Protein AF-A0A7W1MZJ1-F1 (afdb_monomer)

Radius of gyration: 30.22 Å; Cα contacts (8 Å, |Δi|>4): 353; chains: 1; bounding box: 76×80×66 Å

Sequence (209 aa):
MSGGQSQRTGSSGTPSSRTGPPGASDRSERASRPRRGPRGRRLFAFDRALGQRFVAGADEAGRGCLAGPLVAAGVLFDLDRLTLGDRRALARLDDSKQHTEASREELYPLVLRAAARAKVIVRCARGIDARGLHRTNLEALRSALAGVACDGALCLVDGFRVADFGHEQRAVVGGDGRSAAIAAASVIAKVTRDRYMHRAEERHPGWDF

pLDDT: mean 83.19, std 21.87, range [32.5, 98.75]

Mean predicted aligned error: 11.33 Å

Structure (mmCIF, N/CA/C/O backbone):
data_AF-A0A7W1MZJ1-F1
#
_entry.id   AF-A0A7W1MZJ1-F1
#
loop_
_atom_site.group_PDB
_atom_site.id
_atom_site.type_symbol
_atom_site.label_atom_id
_atom_site.label_alt_id
_atom_site.label_comp_id
_atom_site.label_asym_id
_atom_site.label_entity_id
_atom_site.label_seq_id
_atom_site.pdbx_PDB_ins_code
_atom_site.Cartn_x
_atom_site.Cartn_y
_atom_site.Cartn_z
_atom_site.occupancy
_atom_site.B_iso_or_equiv
_atom_site.auth_seq_id
_atom_site.auth_comp_id
_atom_site.auth_asym_id
_atom_site.auth_atom_id
_atom_site.pdbx_PDB_model_num
ATOM 1 N N . MET A 1 1 ? 57.029 66.206 4.598 1.00 46.00 1 MET A N 1
ATOM 2 C CA . MET A 1 1 ? 57.943 65.826 5.699 1.00 46.00 1 MET A CA 1
ATOM 3 C C . MET A 1 1 ? 57.576 66.642 6.923 1.00 46.00 1 MET A C 1
ATOM 5 O O . MET A 1 1 ? 57.116 67.759 6.738 1.00 46.00 1 MET A O 1
ATOM 9 N N . SER A 1 2 ? 57.791 66.078 8.114 1.00 37.38 2 SER A N 1
ATOM 10 C CA . SER A 1 2 ? 57.379 66.594 9.434 1.00 37.38 2 SER A CA 1
ATOM 11 C C . SER A 1 2 ? 55.884 66.420 9.704 1.00 37.38 2 SER A C 1
ATOM 13 O O . SER A 1 2 ? 55.057 66.727 8.860 1.00 37.38 2 SER A O 1
ATOM 15 N N . GLY A 1 3 ? 55.441 65.889 10.833 1.00 32.50 3 GLY A N 1
ATOM 16 C CA . GLY A 1 3 ? 56.107 65.656 12.110 1.00 32.50 3 GLY A CA 1
ATOM 17 C C . GLY A 1 3 ? 55.019 65.822 13.170 1.00 32.50 3 GLY A C 1
ATOM 18 O O . GLY A 1 3 ? 54.260 66.783 13.108 1.00 32.50 3 GLY A O 1
ATOM 19 N N . GLY A 1 4 ? 54.871 64.839 14.055 1.00 37.06 4 GLY A N 1
ATOM 20 C CA . GLY A 1 4 ? 53.851 64.852 15.101 1.00 37.06 4 GLY A CA 1
ATOM 21 C C . GLY A 1 4 ? 54.217 65.702 16.321 1.00 37.06 4 GLY A C 1
ATOM 22 O O . GLY A 1 4 ? 55.260 66.349 16.356 1.00 37.06 4 GLY A O 1
ATOM 23 N N . GLN A 1 5 ? 53.375 65.535 17.350 1.00 38.31 5 GLN A N 1
ATOM 24 C CA . GLN A 1 5 ? 53.357 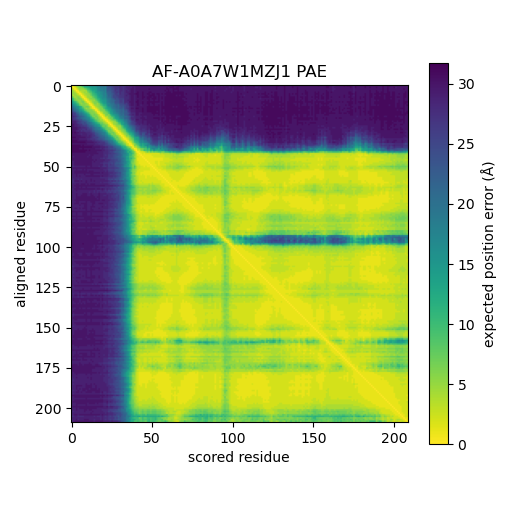66.145 18.694 1.00 38.31 5 GLN A CA 1
ATOM 25 C C . GLN A 1 5 ? 52.568 67.453 18.743 1.00 38.31 5 GLN A C 1
ATOM 27 O O . GLN A 1 5 ? 52.812 68.380 17.990 1.00 38.31 5 GLN A O 1
ATOM 32 N N . SER A 1 6 ? 51.534 67.560 19.570 1.00 38.81 6 SER A N 1
ATOM 33 C CA . SER A 1 6 ? 51.576 67.832 21.019 1.00 38.81 6 SER A CA 1
ATOM 34 C C . SER A 1 6 ? 50.093 68.004 21.439 1.00 38.81 6 SER A C 1
ATOM 36 O O . SER A 1 6 ? 49.288 68.347 20.586 1.00 38.81 6 SER A O 1
ATOM 38 N N . GLN A 1 7 ? 49.590 67.829 22.659 1.00 41.69 7 GLN A N 1
ATOM 39 C CA . GLN A 1 7 ? 50.137 68.117 23.978 1.00 41.69 7 GLN A CA 1
ATOM 40 C C . GLN A 1 7 ? 49.159 67.585 25.053 1.00 41.69 7 GLN A C 1
ATOM 42 O O . GLN A 1 7 ? 47.973 67.388 24.799 1.00 41.69 7 GLN A O 1
ATOM 47 N N . ARG A 1 8 ? 49.701 67.384 26.259 1.00 36.72 8 ARG A N 1
ATOM 48 C CA . ARG A 1 8 ? 49.032 67.161 27.561 1.00 36.72 8 ARG A CA 1
ATOM 49 C C . ARG A 1 8 ? 48.117 68.356 27.908 1.00 36.72 8 ARG A C 1
ATOM 51 O O . ARG A 1 8 ? 48.349 69.432 27.379 1.00 36.72 8 ARG A O 1
ATOM 58 N N . THR A 1 9 ? 47.074 68.239 28.731 1.00 38.38 9 THR A N 1
ATOM 59 C CA . THR A 1 9 ? 47.005 68.348 30.220 1.00 38.38 9 THR A CA 1
ATOM 60 C C . THR A 1 9 ? 45.494 68.230 30.584 1.00 38.38 9 THR A C 1
ATOM 62 O O . THR A 1 9 ? 44.664 68.458 29.716 1.00 38.38 9 THR A O 1
ATOM 65 N N . GLY A 1 10 ? 44.989 67.757 31.730 1.00 33.03 10 GLY A N 1
ATOM 66 C CA . GLY A 1 10 ? 45.162 68.204 33.117 1.00 33.03 10 GLY A CA 1
ATOM 67 C C . GLY A 1 10 ? 43.789 68.186 33.850 1.00 33.03 10 GLY A C 1
ATOM 68 O O . GLY A 1 10 ? 42.810 68.668 33.300 1.00 33.03 10 GLY A O 1
ATOM 69 N N . SER A 1 11 ? 43.754 67.568 35.044 1.00 35.31 11 SER A N 1
ATOM 70 C CA . SER A 1 11 ? 42.877 67.721 36.244 1.00 35.31 11 SER A CA 1
ATOM 71 C C . SER A 1 11 ? 41.367 68.067 36.116 1.00 35.31 11 SER A C 1
ATOM 73 O O . SER A 1 11 ? 40.998 69.119 35.617 1.00 35.31 11 SER A O 1
ATOM 75 N N . SER A 1 12 ? 40.456 67.190 36.567 1.00 34.41 12 SER A N 1
ATOM 76 C CA . SER A 1 12 ? 39.813 67.120 37.910 1.00 34.41 12 SER A CA 1
ATOM 77 C C . SER A 1 12 ? 38.513 67.928 38.073 1.00 34.41 12 SER A C 1
ATOM 79 O O . SER A 1 12 ? 38.531 69.152 38.015 1.00 34.41 12 SER A O 1
ATOM 81 N N . GLY A 1 13 ? 37.412 67.235 38.394 1.00 35.88 13 GLY A N 1
ATOM 82 C CA . GLY A 1 13 ? 36.148 67.837 38.831 1.00 35.88 13 GLY A CA 1
ATOM 83 C C . GLY A 1 13 ? 35.023 66.807 39.019 1.00 35.88 13 GLY A C 1
ATOM 84 O O . GLY A 1 13 ? 34.409 66.369 38.056 1.00 35.88 13 GLY A O 1
ATOM 85 N N . THR A 1 14 ? 34.751 66.419 40.264 1.00 36.38 14 THR A N 1
ATOM 86 C CA . THR A 1 14 ? 33.455 65.886 40.762 1.00 36.38 14 THR A CA 1
ATOM 87 C C . THR A 1 14 ? 32.624 67.068 41.305 1.00 36.38 14 THR A C 1
ATOM 89 O O . THR A 1 14 ? 33.277 68.032 41.710 1.00 36.38 14 THR A O 1
ATOM 92 N N . PRO A 1 15 ? 31.263 67.055 41.409 1.00 45.53 15 PRO A N 1
ATOM 93 C CA . PRO A 1 15 ? 30.469 65.935 41.949 1.00 45.53 15 PRO A CA 1
ATOM 94 C C . PRO A 1 15 ? 28.992 65.757 41.464 1.00 45.53 15 PRO A C 1
ATOM 96 O O . PRO A 1 15 ? 28.402 66.591 40.793 1.00 45.53 15 PRO A O 1
ATOM 99 N N . SER A 1 16 ? 28.392 64.664 41.959 1.00 35.81 16 SER A N 1
ATOM 100 C CA . SER A 1 16 ? 26.991 64.478 42.402 1.00 35.81 16 SER A CA 1
ATOM 101 C C . SER A 1 16 ? 25.806 64.336 41.419 1.00 35.81 16 SER A C 1
ATOM 103 O O . SER A 1 16 ? 25.248 65.297 40.906 1.00 35.81 16 SER A O 1
ATOM 105 N N . SER A 1 17 ? 25.285 63.098 41.425 1.00 33.50 17 SER A N 1
ATOM 106 C CA . SER A 1 17 ? 23.874 62.675 41.563 1.00 33.50 17 SER A CA 1
ATOM 107 C C . SER A 1 17 ? 22.831 63.037 40.494 1.00 33.50 17 SER A C 1
ATOM 109 O O . SER A 1 17 ? 22.392 64.181 40.413 1.00 33.50 17 SER A O 1
ATOM 111 N N . ARG A 1 18 ? 22.233 62.002 39.878 1.00 41.50 18 ARG A N 1
ATOM 112 C CA . ARG A 1 18 ? 20.807 61.653 40.070 1.00 41.50 18 ARG A CA 1
ATOM 113 C C . ARG A 1 18 ? 20.465 60.264 39.507 1.00 41.50 18 ARG A C 1
ATOM 115 O O . ARG A 1 18 ? 21.075 59.763 38.575 1.00 41.50 18 ARG A O 1
ATOM 122 N N . THR A 1 19 ? 19.502 59.666 40.189 1.00 38.31 19 THR A N 1
ATOM 123 C CA . THR A 1 19 ? 18.961 58.302 40.203 1.00 38.31 19 THR A CA 1
ATOM 124 C C . THR A 1 19 ? 18.132 57.891 38.978 1.00 38.31 19 THR A C 1
ATOM 126 O O . THR A 1 19 ? 17.318 58.681 38.506 1.00 38.31 19 THR A O 1
ATOM 129 N N . GLY A 1 20 ? 18.216 56.611 38.588 1.00 39.38 20 GLY A N 1
ATOM 130 C CA . GLY A 1 20 ? 17.229 55.889 37.768 1.00 39.38 20 GLY A CA 1
ATOM 131 C C . GLY A 1 20 ? 17.366 54.360 37.967 1.00 39.38 20 GLY A C 1
ATOM 132 O O . GLY A 1 20 ? 18.497 53.895 38.093 1.00 39.38 20 GLY A O 1
ATOM 133 N N . PRO A 1 21 ? 16.268 53.583 38.085 1.00 50.75 21 PRO A N 1
ATOM 134 C CA . PRO A 1 21 ? 16.287 52.192 38.564 1.00 50.75 21 PRO A CA 1
ATOM 135 C C . PRO A 1 21 ? 16.726 51.163 37.498 1.00 50.75 21 PRO A C 1
ATOM 137 O O . PRO A 1 21 ? 16.657 51.454 36.302 1.00 50.75 21 PRO A O 1
ATOM 140 N N . PRO A 1 22 ? 17.154 49.947 37.904 1.00 43.34 22 PRO A N 1
ATOM 141 C CA . PRO A 1 22 ? 17.636 48.920 36.985 1.00 43.34 22 PRO A CA 1
ATOM 142 C C . PRO A 1 22 ? 16.480 48.275 36.208 1.00 43.34 22 PRO A C 1
ATOM 144 O O . PRO A 1 22 ? 15.511 47.784 36.788 1.00 43.34 22 PRO A O 1
ATOM 147 N N . GLY A 1 23 ? 16.611 48.271 34.880 1.00 37.38 23 GLY A N 1
ATOM 148 C CA . GLY A 1 23 ? 15.708 47.592 33.958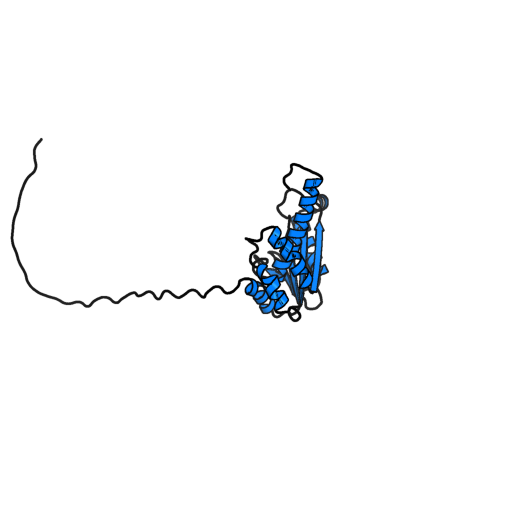 1.00 37.38 23 GLY A CA 1
ATOM 149 C C . GLY A 1 23 ? 15.692 46.084 34.191 1.00 37.38 23 GLY A C 1
ATOM 150 O O . GLY A 1 23 ? 16.731 45.441 34.343 1.00 37.38 23 GLY A O 1
ATOM 151 N N . ALA A 1 24 ? 14.474 45.561 34.251 1.00 40.12 24 ALA A N 1
ATOM 152 C CA . ALA A 1 24 ? 14.123 44.200 34.591 1.00 40.12 24 ALA A CA 1
ATOM 153 C C . ALA A 1 24 ? 14.752 43.145 33.669 1.00 40.12 24 ALA A C 1
ATOM 155 O O . ALA A 1 24 ? 14.926 43.323 32.466 1.00 40.12 24 ALA A O 1
ATOM 156 N N . SER A 1 25 ? 15.041 42.009 34.293 1.00 37.62 25 SER A N 1
ATOM 157 C CA . SER A 1 25 ? 15.482 40.757 33.701 1.00 37.62 25 SER A CA 1
ATOM 158 C C . SER A 1 25 ? 14.524 40.237 32.629 1.00 37.62 25 SER A C 1
ATOM 160 O O . SER A 1 25 ? 13.432 39.772 32.960 1.00 37.62 25 SER A O 1
ATOM 162 N N . ASP A 1 26 ? 14.977 40.189 31.380 1.00 36.75 26 ASP A N 1
ATOM 163 C CA . ASP A 1 26 ? 14.354 39.367 30.344 1.00 36.75 26 ASP A CA 1
ATOM 164 C C . ASP A 1 26 ? 14.882 37.926 30.458 1.00 36.75 26 ASP A C 1
ATOM 166 O O . ASP A 1 26 ? 15.778 37.476 29.738 1.00 36.75 26 ASP A O 1
ATOM 170 N N . ARG A 1 27 ? 14.379 37.198 31.463 1.00 39.41 27 ARG A N 1
ATOM 171 C CA . ARG A 1 27 ? 14.477 35.735 31.477 1.00 39.41 27 ARG A CA 1
ATOM 172 C C . ARG A 1 27 ? 13.394 35.226 30.543 1.00 39.41 27 ARG A C 1
ATOM 174 O O . ARG A 1 27 ? 12.297 34.904 30.986 1.00 39.41 27 ARG A O 1
ATOM 181 N N . SER A 1 28 ? 13.720 35.155 29.258 1.00 40.62 28 SER A N 1
ATOM 182 C CA . SER A 1 28 ? 12.896 34.433 28.296 1.00 40.62 28 SER A CA 1
ATOM 183 C C . SER A 1 28 ? 12.721 32.990 28.780 1.00 40.62 28 SER A C 1
ATOM 185 O O . SER A 1 28 ? 13.660 32.189 28.843 1.00 40.62 28 SER A O 1
ATOM 187 N N . GLU A 1 29 ? 11.494 32.679 29.193 1.00 39.50 29 GLU A N 1
ATOM 188 C CA . GLU A 1 29 ? 11.044 31.335 29.509 1.00 39.50 29 GLU A CA 1
ATOM 189 C C . GLU A 1 29 ? 11.263 30.465 28.278 1.00 39.50 29 GLU A C 1
ATOM 191 O O . GLU A 1 29 ? 10.540 30.515 27.279 1.00 39.50 29 GLU A O 1
ATOM 196 N N . ARG A 1 30 ? 12.317 29.654 28.338 1.00 40.03 30 ARG A N 1
ATOM 197 C CA . ARG A 1 30 ? 12.608 28.638 27.340 1.00 40.03 30 ARG A CA 1
ATOM 198 C C . AR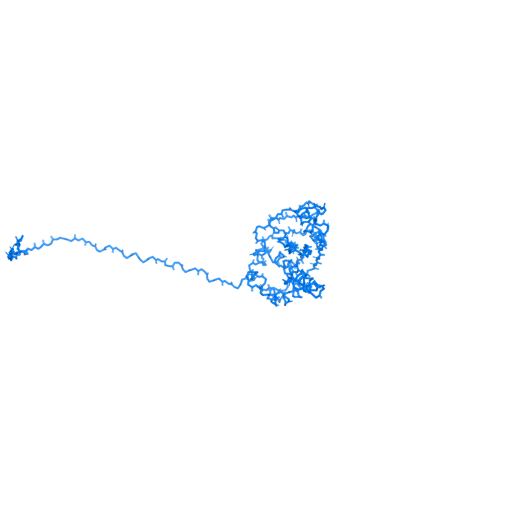G A 1 30 ? 11.553 27.550 27.492 1.00 40.03 30 ARG A C 1
ATOM 200 O O . ARG A 1 30 ? 11.779 26.559 28.182 1.00 40.03 30 ARG A O 1
ATOM 207 N N . ALA A 1 31 ? 10.397 27.764 26.866 1.00 43.16 31 ALA A N 1
ATOM 208 C CA . ALA A 1 31 ? 9.306 26.808 26.791 1.00 43.16 31 ALA A CA 1
ATOM 209 C C . ALA A 1 31 ? 9.877 25.451 26.363 1.00 43.16 31 ALA A C 1
ATOM 211 O O . ALA A 1 31 ? 10.351 25.255 25.237 1.00 43.16 31 ALA A O 1
ATOM 212 N N . SER A 1 32 ? 9.908 24.518 27.311 1.00 46.34 32 SER A N 1
ATOM 213 C CA . SER A 1 32 ? 10.430 23.178 27.107 1.00 46.34 32 SER A CA 1
ATOM 214 C C . SER A 1 32 ? 9.581 22.489 26.043 1.00 46.34 32 SER A C 1
ATOM 216 O O . SER A 1 32 ? 8.404 22.199 26.265 1.00 46.34 32 SER A O 1
ATOM 218 N N . ARG A 1 33 ? 10.172 22.234 24.872 1.00 48.25 33 ARG A N 1
ATOM 219 C CA . ARG A 1 33 ? 9.508 21.504 23.785 1.00 48.25 33 ARG A CA 1
ATOM 220 C C . ARG A 1 33 ? 9.075 20.132 24.319 1.00 48.25 33 ARG A C 1
ATOM 222 O O . ARG A 1 33 ? 9.912 19.441 24.907 1.00 48.25 33 ARG A O 1
ATOM 229 N N . PRO A 1 34 ? 7.818 19.704 24.110 1.00 40.88 34 PRO A N 1
ATOM 230 C CA . PRO A 1 34 ? 7.360 18.412 24.597 1.00 40.88 34 PRO A CA 1
ATOM 231 C C . PRO A 1 34 ? 8.228 17.300 24.001 1.00 40.88 34 PRO A C 1
ATOM 233 O O . PRO A 1 34 ? 8.462 17.242 22.788 1.00 40.88 34 PRO A O 1
ATOM 236 N N . ARG A 1 35 ? 8.743 16.429 24.876 1.00 49.28 35 ARG A N 1
ATOM 237 C CA . ARG A 1 35 ? 9.575 15.280 24.505 1.00 49.28 35 ARG A CA 1
ATOM 238 C C . ARG A 1 35 ? 8.804 14.414 23.503 1.00 49.28 35 ARG A C 1
ATOM 240 O O . ARG A 1 35 ? 7.719 13.921 23.802 1.00 49.28 35 ARG A O 1
ATOM 247 N N . ARG A 1 36 ? 9.355 14.258 22.292 1.00 47.75 36 ARG A N 1
ATOM 248 C CA . ARG A 1 36 ? 8.770 13.446 21.213 1.00 47.75 36 ARG A CA 1
ATOM 249 C C . ARG A 1 36 ? 8.649 11.993 21.688 1.00 47.75 36 ARG A C 1
ATOM 251 O O . ARG A 1 36 ? 9.657 11.306 21.804 1.00 47.75 36 ARG A O 1
ATOM 258 N N . GLY A 1 37 ? 7.424 11.548 21.970 1.00 46.50 37 GLY A N 1
ATOM 259 C CA . GLY A 1 37 ? 7.134 10.149 22.292 1.00 46.50 37 GLY A CA 1
ATOM 260 C C . GLY A 1 37 ? 7.469 9.184 21.138 1.00 46.50 37 GLY A C 1
ATOM 261 O O . GLY A 1 37 ? 7.745 9.639 20.023 1.00 46.50 37 GLY A O 1
ATOM 262 N N . PRO A 1 38 ? 7.436 7.860 21.382 1.00 47.72 38 PRO A N 1
ATOM 263 C CA . PRO A 1 38 ? 7.799 6.847 20.391 1.00 47.72 38 PRO A CA 1
ATOM 264 C C . PRO A 1 38 ? 6.959 6.988 19.114 1.00 47.72 38 PRO A C 1
ATOM 266 O O . PRO A 1 38 ? 5.729 7.030 19.175 1.00 47.72 38 PRO A O 1
ATOM 269 N N . ARG A 1 39 ? 7.645 7.090 17.973 1.00 55.12 39 ARG A N 1
ATOM 270 C CA . ARG A 1 39 ? 7.142 7.594 16.685 1.00 55.12 39 ARG A CA 1
ATOM 271 C C . ARG A 1 39 ? 5.975 6.765 16.113 1.00 55.12 39 ARG A C 1
ATOM 273 O O . ARG A 1 39 ? 4.891 7.315 15.953 1.00 55.12 39 ARG A O 1
ATOM 280 N N . GLY A 1 40 ? 6.075 5.432 16.061 1.00 54.28 40 GLY A N 1
ATOM 281 C CA . GLY A 1 40 ? 5.010 4.533 15.566 1.00 54.28 40 GLY A CA 1
ATOM 282 C C . GLY A 1 40 ? 3.625 4.625 16.227 1.00 54.28 40 GLY A C 1
ATOM 283 O O . GLY A 1 40 ? 2.638 4.152 15.668 1.00 54.28 40 GLY A O 1
ATOM 284 N N . ARG A 1 41 ? 3.500 5.278 17.392 1.00 62.69 41 ARG A N 1
ATOM 285 C CA . ARG A 1 41 ? 2.188 5.602 17.978 1.00 62.69 41 ARG A CA 1
ATOM 286 C C . ARG A 1 41 ? 1.396 6.608 17.138 1.00 62.69 41 ARG A C 1
ATOM 288 O O . ARG A 1 41 ? 0.178 6.632 17.258 1.00 62.69 41 ARG A O 1
ATOM 295 N N . ARG A 1 42 ? 2.062 7.440 16.333 1.00 81.88 42 ARG A N 1
ATOM 296 C CA . ARG A 1 42 ? 1.446 8.556 15.599 1.00 81.88 42 ARG A CA 1
ATOM 297 C C . ARG A 1 42 ? 0.632 8.088 14.404 1.00 81.88 42 ARG A C 1
ATOM 299 O O . ARG A 1 42 ? -0.489 8.555 14.253 1.00 81.88 42 ARG A O 1
ATOM 306 N N . LEU A 1 43 ? 1.153 7.126 13.643 1.00 90.19 43 LEU A N 1
ATOM 307 C CA . LEU A 1 43 ? 0.473 6.593 12.462 1.00 90.19 43 LEU A CA 1
ATOM 308 C C . LEU A 1 43 ? -0.865 5.931 12.824 1.00 90.19 43 LEU A C 1
ATOM 310 O O . LEU A 1 43 ? -1.917 6.291 12.305 1.00 90.19 43 LEU A O 1
ATOM 314 N N . PHE A 1 44 ? -0.855 5.023 13.805 1.00 91.44 44 PHE A N 1
ATOM 315 C CA . PHE A 1 44 ? -2.093 4.398 14.282 1.00 91.44 44 PHE A CA 1
ATOM 316 C C . PHE A 1 44 ? -3.000 5.365 15.050 1.00 91.44 44 PHE A C 1
ATOM 318 O O . PHE A 1 44 ? -4.208 5.145 15.104 1.00 91.44 44 PHE A O 1
ATOM 325 N N . ALA A 1 45 ? -2.449 6.410 15.678 1.00 91.69 45 ALA A N 1
ATOM 326 C CA . ALA A 1 45 ? -3.268 7.445 16.304 1.00 91.69 45 ALA A CA 1
ATOM 327 C C . ALA A 1 45 ? -4.022 8.268 15.255 1.00 91.69 45 ALA A C 1
ATOM 329 O O . ALA A 1 45 ? -5.194 8.559 15.471 1.00 91.69 45 ALA A O 1
ATOM 330 N N . PHE A 1 46 ? -3.385 8.593 14.127 1.00 93.94 46 PHE A N 1
ATOM 331 C CA . PHE A 1 46 ? -4.049 9.234 12.995 1.00 93.94 46 PHE A CA 1
ATOM 332 C C . PHE A 1 46 ? -5.180 8.354 12.459 1.00 93.94 46 PHE A C 1
ATOM 334 O O . PHE A 1 46 ? -6.315 8.817 12.414 1.00 93.94 46 PHE A O 1
ATOM 341 N N . ASP A 1 47 ? -4.908 7.078 12.160 1.00 95.38 47 ASP A N 1
ATOM 342 C CA . ASP A 1 47 ? -5.929 6.166 11.625 1.00 95.38 47 ASP A CA 1
ATOM 343 C C . ASP A 1 47 ? -7.118 6.013 12.589 1.00 95.38 47 ASP A C 1
ATOM 345 O O . ASP A 1 47 ? -8.272 6.071 12.172 1.00 95.38 47 ASP A O 1
ATOM 349 N N . ARG A 1 48 ? -6.861 5.903 13.902 1.00 94.69 48 ARG A N 1
ATOM 350 C CA . ARG A 1 48 ? -7.926 5.843 14.921 1.00 94.69 48 ARG A CA 1
ATOM 351 C C . ARG A 1 48 ? -8.705 7.149 15.059 1.00 94.69 48 ARG A C 1
ATOM 353 O O . ARG A 1 48 ? -9.904 7.105 15.316 1.00 94.69 48 ARG A O 1
ATOM 360 N N . ALA A 1 49 ? -8.052 8.298 14.897 1.00 95.81 49 ALA A N 1
ATOM 361 C CA . ALA A 1 49 ? -8.707 9.603 14.977 1.00 95.81 49 ALA A CA 1
ATOM 362 C C . ALA A 1 49 ? -9.710 9.838 13.834 1.00 95.81 49 ALA A C 1
ATOM 364 O O . ALA A 1 49 ? -10.558 10.718 13.947 1.00 95.81 49 ALA A O 1
ATOM 365 N N . LEU A 1 50 ? -9.660 9.034 12.764 1.00 95.06 50 LEU A N 1
ATOM 366 C CA . LEU A 1 50 ? -10.661 9.054 11.694 1.00 95.06 50 LEU A CA 1
ATOM 367 C C . LEU A 1 50 ? -12.028 8.517 12.147 1.00 95.06 50 LEU A C 1
ATOM 369 O O . LEU A 1 50 ? -13.008 8.726 11.435 1.00 95.06 50 LEU A O 1
ATOM 373 N N . GLY A 1 51 ? -12.098 7.840 13.301 1.00 95.75 51 GLY A N 1
ATOM 374 C CA . GLY A 1 51 ? -13.343 7.315 13.867 1.00 95.75 51 GLY A CA 1
ATOM 375 C C . GLY A 1 51 ? -13.892 6.084 13.144 1.00 95.75 51 GLY A C 1
ATOM 376 O O . GLY A 1 51 ? -15.065 5.767 13.303 1.00 95.75 51 GLY A O 1
ATOM 377 N N . GLN A 1 52 ? -13.062 5.403 12.348 1.00 96.38 52 GLN A N 1
ATOM 378 C CA . GLN A 1 52 ? -13.457 4.249 11.542 1.00 96.38 52 GLN A CA 1
ATOM 379 C C . GLN A 1 52 ? -12.816 2.970 12.070 1.00 96.38 52 GLN A C 1
ATOM 381 O O . GLN A 1 52 ? -11.630 2.958 12.396 1.00 96.38 52 GLN A O 1
ATOM 386 N N . ARG A 1 53 ? -13.584 1.876 12.120 1.00 97.12 53 ARG A N 1
ATOM 387 C CA . ARG A 1 53 ? -13.050 0.557 12.494 1.00 97.12 53 ARG A CA 1
ATOM 388 C C . ARG A 1 53 ? -12.114 0.013 11.420 1.00 97.12 53 ARG A C 1
ATOM 390 O O . ARG A 1 53 ? -11.041 -0.499 11.728 1.00 97.12 53 ARG A O 1
ATOM 397 N N . PHE A 1 54 ? -12.543 0.105 10.166 1.00 98.44 54 PHE A N 1
ATOM 398 C CA . PHE A 1 54 ? -11.832 -0.436 9.018 1.00 98.44 54 PHE A CA 1
ATOM 399 C C . PHE A 1 54 ? -11.149 0.700 8.264 1.00 98.44 54 PHE A C 1
ATOM 401 O O . PHE A 1 54 ? -11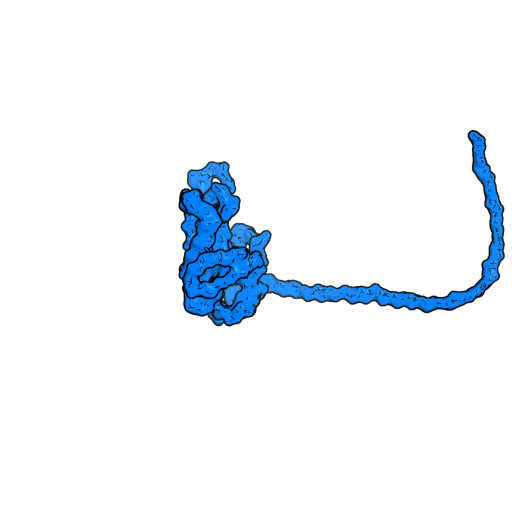.811 1.587 7.727 1.00 98.44 54 PHE A O 1
ATOM 408 N N . VAL A 1 55 ? -9.818 0.668 8.219 1.00 98.44 55 VAL A N 1
ATOM 409 C CA . VAL A 1 55 ? -9.019 1.655 7.484 1.00 98.44 55 VAL A CA 1
ATOM 410 C C . VAL A 1 55 ? -8.166 0.922 6.465 1.00 98.44 55 VAL A C 1
ATOM 412 O O . VAL A 1 55 ? -7.345 0.077 6.825 1.00 98.44 55 VAL A O 1
ATOM 415 N N . ALA A 1 56 ? -8.388 1.230 5.189 1.00 98.44 56 ALA A N 1
ATOM 416 C CA . ALA A 1 56 ? -7.582 0.733 4.086 1.00 98.44 56 ALA A CA 1
ATOM 417 C C . ALA A 1 56 ? -6.610 1.820 3.635 1.00 98.44 56 ALA A C 1
ATOM 419 O O . ALA A 1 56 ? -7.001 2.973 3.516 1.00 98.44 56 ALA A O 1
ATOM 420 N N . GLY A 1 57 ? -5.362 1.469 3.362 1.00 98.00 57 GLY A N 1
ATOM 421 C CA . GLY A 1 57 ? -4.356 2.364 2.801 1.00 98.00 57 GLY A CA 1
ATOM 422 C C . GLY A 1 57 ? -3.791 1.786 1.517 1.00 98.00 57 GLY A C 1
ATOM 423 O O . GLY A 1 57 ? -3.683 0.564 1.395 1.00 98.00 57 GLY A O 1
ATOM 424 N N . ALA A 1 58 ? -3.434 2.649 0.572 1.00 97.81 58 ALA A N 1
ATOM 425 C CA . ALA A 1 58 ? -2.725 2.259 -0.637 1.00 97.81 58 ALA A CA 1
ATOM 426 C C . ALA A 1 58 ? -1.573 3.207 -0.961 1.00 97.81 58 ALA A C 1
ATOM 428 O O . ALA A 1 58 ? -1.661 4.411 -0.715 1.00 97.81 58 ALA A O 1
ATOM 429 N N . ASP A 1 59 ? -0.521 2.626 -1.529 1.00 96.44 59 ASP A N 1
ATOM 430 C CA . ASP A 1 59 ? 0.683 3.313 -1.997 1.00 96.44 59 ASP A CA 1
ATOM 431 C C . ASP A 1 59 ? 1.328 2.522 -3.152 1.00 96.44 59 ASP A C 1
ATOM 433 O O . ASP A 1 59 ? 0.987 1.350 -3.392 1.00 96.44 59 ASP A O 1
ATOM 437 N N . GLU A 1 60 ? 2.260 3.152 -3.866 1.00 96.38 60 GLU A N 1
ATOM 438 C CA . GLU A 1 60 ? 2.990 2.565 -4.984 1.00 96.38 60 GLU A CA 1
ATOM 439 C C . GLU A 1 60 ? 4.519 2.583 -4.834 1.00 96.38 60 GLU A C 1
ATOM 441 O O . GLU A 1 60 ? 5.123 3.384 -4.130 1.00 96.38 60 GLU A O 1
ATOM 446 N N . ALA A 1 61 ? 5.175 1.726 -5.612 1.00 96.12 61 ALA A N 1
ATOM 447 C CA . ALA A 1 61 ? 6.607 1.746 -5.846 1.00 96.12 61 ALA A CA 1
ATOM 448 C C . ALA A 1 61 ? 6.893 1.620 -7.347 1.00 96.12 61 ALA A C 1
ATOM 450 O O . ALA A 1 61 ? 6.257 0.844 -8.063 1.00 96.12 61 ALA A O 1
ATOM 451 N N . GLY A 1 62 ? 7.906 2.349 -7.823 1.00 95.50 62 GLY A N 1
ATOM 452 C CA . GLY A 1 62 ? 8.383 2.258 -9.207 1.00 95.50 62 GLY A CA 1
ATOM 453 C C . GLY A 1 62 ? 7.860 3.325 -10.164 1.00 95.50 62 GLY A C 1
ATOM 454 O O . GLY A 1 62 ? 8.225 3.297 -11.333 1.00 95.50 62 GLY A O 1
ATOM 455 N N . ARG A 1 63 ? 7.060 4.293 -9.694 1.00 94.69 63 ARG A N 1
ATOM 456 C CA . ARG A 1 63 ? 6.500 5.360 -10.541 1.00 94.69 63 ARG A CA 1
ATOM 457 C C . ARG A 1 63 ? 7.565 6.195 -11.265 1.00 94.69 63 ARG A C 1
ATOM 459 O O . ARG A 1 63 ? 7.336 6.605 -12.393 1.00 94.69 63 ARG A O 1
ATOM 466 N N . GLY A 1 64 ? 8.697 6.474 -10.617 1.00 93.44 64 GLY A N 1
ATOM 467 C CA . GLY A 1 64 ? 9.784 7.292 -11.177 1.00 93.44 64 GLY A CA 1
ATOM 468 C C . GLY A 1 64 ? 10.945 6.497 -11.780 1.00 93.44 64 GLY A C 1
ATOM 469 O O . GLY A 1 64 ? 11.973 7.086 -12.094 1.00 93.44 64 GLY A O 1
ATOM 470 N N . CYS A 1 65 ? 10.831 5.173 -11.878 1.00 94.19 65 CYS A N 1
ATOM 471 C CA . CYS A 1 65 ? 11.925 4.320 -12.331 1.00 94.19 65 CYS A CA 1
ATOM 472 C C . CYS A 1 65 ? 11.895 4.136 -13.853 1.00 94.19 65 CYS A C 1
ATOM 474 O O . CYS A 1 65 ? 10.823 4.040 -14.444 1.00 94.19 65 CYS A O 1
ATOM 476 N N . LEU A 1 66 ? 13.074 4.023 -14.473 1.00 93.94 66 LEU A N 1
ATOM 477 C CA . LEU A 1 66 ? 13.207 3.774 -15.917 1.00 93.94 66 LEU A CA 1
ATOM 478 C C . LEU A 1 66 ? 12.953 2.311 -16.307 1.00 93.94 66 LEU A C 1
ATOM 480 O O . LEU A 1 66 ? 12.671 2.021 -17.465 1.00 93.94 66 LEU A O 1
ATOM 484 N N . ALA A 1 67 ? 13.062 1.391 -15.349 1.00 94.50 67 ALA A N 1
ATOM 485 C CA . ALA A 1 67 ? 12.934 -0.039 -15.577 1.00 94.50 67 ALA A CA 1
ATOM 486 C C . ALA A 1 67 ? 12.074 -0.722 -14.509 1.00 94.50 67 ALA A C 1
ATOM 488 O O . ALA A 1 67 ? 11.889 -0.235 -13.383 1.00 94.50 67 ALA A O 1
ATOM 489 N N . GLY A 1 68 ? 11.586 -1.903 -14.881 1.00 95.75 68 GLY A N 1
ATOM 490 C CA . GLY A 1 68 ? 10.756 -2.742 -14.035 1.00 95.75 68 GLY A CA 1
ATOM 491 C C . GLY A 1 68 ? 9.285 -2.320 -14.002 1.00 95.75 68 GLY A C 1
ATOM 492 O O . GLY A 1 68 ? 8.849 -1.432 -14.736 1.00 95.75 68 GLY A O 1
ATOM 493 N N . PRO A 1 69 ? 8.478 -3.014 -13.191 1.00 97.94 69 PRO A N 1
ATOM 494 C CA . PRO A 1 69 ? 7.061 -2.743 -13.083 1.00 97.94 69 PRO A CA 1
ATOM 495 C C . PRO A 1 69 ? 6.775 -1.566 -12.148 1.00 97.94 69 PRO A C 1
ATOM 497 O O . PRO A 1 69 ? 7.551 -1.239 -11.243 1.00 97.94 69 PRO A O 1
ATOM 500 N N . LEU A 1 70 ? 5.575 -1.022 -12.317 1.00 98.25 70 LEU A N 1
ATOM 501 C CA . LEU A 1 70 ? 4.881 -0.299 -11.264 1.00 98.25 70 LEU A CA 1
ATOM 502 C C . LEU A 1 70 ? 4.188 -1.320 -10.357 1.00 98.25 70 LEU A C 1
ATOM 504 O O . LEU A 1 70 ? 3.452 -2.190 -10.837 1.00 98.25 70 LEU A O 1
ATOM 508 N N . VAL A 1 71 ? 4.408 -1.208 -9.052 1.00 98.62 71 VAL A N 1
ATOM 509 C CA . VAL A 1 71 ? 3.775 -2.061 -8.042 1.00 98.62 71 VAL A CA 1
ATOM 510 C C . VAL A 1 71 ? 2.954 -1.178 -7.120 1.00 98.62 71 VAL A C 1
ATOM 512 O O . VAL A 1 71 ? 3.503 -0.276 -6.507 1.00 98.62 71 VAL A O 1
ATOM 515 N N . ALA A 1 72 ? 1.659 -1.448 -7.002 1.00 98.19 72 ALA A N 1
ATOM 516 C CA . ALA A 1 72 ? 0.797 -0.839 -5.996 1.00 98.19 72 ALA A CA 1
ATOM 517 C C . ALA A 1 72 ? 0.392 -1.892 -4.966 1.00 98.19 72 ALA A C 1
ATOM 519 O O . ALA A 1 72 ? 0.221 -3.070 -5.302 1.00 98.19 72 ALA A O 1
ATOM 520 N N . ALA A 1 73 ? 0.207 -1.475 -3.722 1.00 98.62 73 ALA A N 1
ATOM 521 C CA . ALA A 1 73 ? -0.310 -2.337 -2.674 1.00 98.62 73 ALA A CA 1
ATOM 522 C C . ALA A 1 73 ? -1.458 -1.664 -1.928 1.00 98.62 73 ALA A C 1
ATOM 524 O O . ALA A 1 73 ? -1.538 -0.443 -1.853 1.00 98.62 73 ALA A O 1
ATOM 525 N N . GLY A 1 74 ? -2.350 -2.491 -1.395 1.00 98.50 74 GLY A N 1
ATOM 526 C CA . GLY A 1 74 ? -3.447 -2.101 -0.525 1.00 98.50 74 GLY A CA 1
ATOM 527 C C . GLY A 1 74 ? -3.367 -2.911 0.761 1.00 98.50 74 GLY A C 1
ATOM 528 O O . GLY A 1 74 ? -3.119 -4.118 0.708 1.00 98.50 74 GLY A O 1
ATOM 529 N N . VAL A 1 75 ? -3.571 -2.266 1.905 1.00 98.69 75 VAL A N 1
ATOM 530 C CA . VAL A 1 75 ? -3.598 -2.902 3.230 1.00 98.69 75 VAL A CA 1
ATOM 531 C C . VAL A 1 75 ? -4.824 -2.423 3.984 1.00 98.69 75 VAL A C 1
ATOM 533 O O . VAL A 1 75 ? -5.019 -1.222 4.125 1.00 98.69 75 VAL A O 1
ATOM 536 N N . LEU A 1 76 ? -5.628 -3.357 4.490 1.00 98.69 76 LEU A N 1
ATOM 537 C CA . LEU A 1 76 ? -6.748 -3.088 5.387 1.00 98.69 76 LEU A CA 1
ATOM 538 C C . LEU A 1 76 ? -6.363 -3.464 6.818 1.00 98.69 76 LEU A C 1
ATOM 540 O O . LEU A 1 76 ? -6.012 -4.618 7.081 1.00 98.69 76 LEU A O 1
ATOM 544 N N . PHE A 1 77 ? -6.528 -2.532 7.750 1.00 98.44 77 PHE A N 1
ATOM 545 C CA . PHE A 1 77 ? -6.510 -2.815 9.181 1.00 98.44 77 PHE A CA 1
ATOM 546 C C . PHE A 1 77 ? -7.927 -2.823 9.766 1.00 98.44 77 PHE A C 1
ATOM 548 O O . PHE A 1 77 ? -8.731 -1.936 9.486 1.00 98.44 77 PHE A O 1
ATOM 555 N N . ASP A 1 78 ? -8.202 -3.812 10.621 1.00 98.00 78 ASP A N 1
ATOM 556 C CA . ASP A 1 78 ? -9.318 -3.789 11.573 1.00 98.00 78 ASP A CA 1
ATOM 557 C C . ASP A 1 78 ? -8.788 -3.210 12.891 1.00 98.00 78 ASP A C 1
ATOM 559 O O . ASP A 1 78 ? -8.132 -3.902 13.678 1.00 98.00 78 ASP A O 1
ATOM 563 N N . LEU A 1 79 ? -9.007 -1.912 13.105 1.00 96.31 79 LEU A N 1
ATOM 564 C CA . LEU A 1 79 ? -8.434 -1.184 14.236 1.00 96.31 79 LEU A CA 1
ATOM 565 C C . LEU A 1 79 ? -8.946 -1.695 15.588 1.00 96.31 79 LEU A C 1
ATOM 567 O O . LEU A 1 79 ? -8.249 -1.528 16.590 1.00 96.31 79 LEU A O 1
ATOM 571 N N . ASP A 1 80 ? -10.101 -2.353 15.637 1.00 95.75 80 ASP A N 1
ATOM 572 C CA . ASP A 1 80 ? -10.638 -2.919 16.879 1.00 95.75 80 ASP A CA 1
ATOM 573 C C . ASP A 1 80 ? -9.986 -4.258 17.229 1.00 95.75 80 ASP A C 1
ATOM 575 O O . ASP A 1 80 ? -9.892 -4.614 18.403 1.00 95.75 80 ASP A O 1
ATOM 579 N N . ARG A 1 81 ? -9.476 -4.982 16.225 1.00 95.69 81 ARG A N 1
ATOM 580 C CA . ARG A 1 81 ? -8.781 -6.265 16.417 1.00 95.69 81 ARG A CA 1
ATOM 581 C C . ARG A 1 81 ? -7.270 -6.139 16.568 1.00 95.69 81 ARG A C 1
ATOM 583 O O . ARG A 1 81 ? -6.642 -7.074 17.059 1.00 95.69 81 ARG A O 1
ATOM 590 N N . LEU A 1 82 ? -6.681 -5.006 16.185 1.00 93.62 82 LEU A N 1
ATOM 591 C CA . LEU A 1 82 ? -5.244 -4.779 16.342 1.00 93.62 82 LEU A CA 1
ATOM 592 C C . LEU A 1 82 ? -4.825 -4.796 17.815 1.00 93.62 82 LEU A C 1
ATOM 594 O O . LEU A 1 82 ? -5.172 -3.905 18.602 1.00 93.62 82 LEU A O 1
ATOM 598 N N . THR A 1 83 ? -3.987 -5.766 18.172 1.00 92.38 83 THR A N 1
ATOM 599 C CA . THR A 1 83 ? -3.490 -5.906 19.538 1.00 92.38 83 THR A CA 1
ATOM 600 C C . THR A 1 83 ? -2.432 -4.846 19.863 1.00 92.38 83 THR A C 1
ATOM 602 O O . THR A 1 83 ? -1.913 -4.113 19.011 1.00 92.38 83 THR A O 1
ATOM 605 N N . LEU A 1 84 ? -2.067 -4.734 21.144 1.00 88.94 84 LEU A N 1
ATOM 606 C CA . LEU A 1 84 ? -0.899 -3.940 21.530 1.00 88.94 84 LEU A CA 1
ATOM 607 C C . LEU A 1 84 ? 0.403 -4.535 20.962 1.00 88.94 84 LEU A C 1
ATOM 609 O O . LEU A 1 84 ? 1.320 -3.775 20.655 1.00 88.94 84 LEU A O 1
ATOM 613 N N . GLY A 1 85 ? 0.470 -5.863 20.814 1.00 90.56 85 GLY A N 1
ATOM 614 C CA . GLY A 1 85 ? 1.599 -6.570 20.209 1.00 90.56 85 GLY A CA 1
ATOM 615 C C . GLY A 1 85 ? 1.800 -6.166 18.752 1.00 90.56 85 GLY A C 1
ATOM 616 O O . GLY A 1 85 ? 2.896 -5.740 18.396 1.00 90.56 85 GLY A O 1
ATOM 617 N N . ASP A 1 86 ? 0.729 -6.167 17.958 1.00 91.88 86 ASP A N 1
ATOM 618 C CA . ASP A 1 86 ? 0.769 -5.776 16.540 1.00 91.88 86 ASP A CA 1
ATOM 619 C C . ASP A 1 86 ? 1.231 -4.329 16.373 1.00 91.88 86 ASP A C 1
ATOM 621 O O . ASP A 1 86 ? 2.138 -4.028 15.599 1.00 91.88 86 ASP A O 1
ATOM 625 N N . ARG A 1 87 ? 0.676 -3.417 17.178 1.00 88.62 87 ARG A N 1
ATOM 626 C CA . ARG A 1 87 ? 1.075 -2.003 17.144 1.00 88.62 87 ARG A CA 1
ATOM 627 C C . ARG A 1 87 ? 2.528 -1.785 17.561 1.00 88.62 87 ARG A C 1
ATOM 629 O O . ARG A 1 87 ? 3.168 -0.867 17.058 1.00 88.62 87 ARG A O 1
ATOM 636 N N . ARG A 1 88 ? 3.058 -2.596 18.484 1.00 88.50 88 ARG A N 1
ATOM 637 C CA . ARG A 1 88 ? 4.479 -2.552 18.873 1.00 88.50 88 ARG A CA 1
ATOM 638 C C . ARG A 1 88 ? 5.373 -3.113 17.771 1.00 88.50 88 ARG A C 1
ATOM 640 O O . ARG A 1 88 ? 6.371 -2.484 17.442 1.00 88.50 88 ARG A O 1
ATOM 647 N N . ALA A 1 89 ? 4.992 -4.243 17.181 1.00 88.62 89 ALA A N 1
ATOM 648 C CA . ALA A 1 89 ? 5.673 -4.847 16.039 1.00 88.62 89 ALA A CA 1
ATOM 649 C C . ALA A 1 89 ? 5.775 -3.873 14.854 1.00 88.62 89 ALA A C 1
ATOM 651 O O . ALA A 1 89 ? 6.828 -3.744 14.231 1.00 88.62 89 ALA A O 1
ATOM 652 N N . LEU A 1 90 ? 4.698 -3.133 14.597 1.00 90.25 90 LEU A N 1
ATOM 653 C CA . LEU A 1 90 ? 4.610 -2.143 13.528 1.00 90.25 90 LEU A CA 1
ATOM 654 C C . LEU A 1 90 ? 5.067 -0.740 13.936 1.00 90.25 90 LEU A C 1
ATOM 656 O O . LEU A 1 90 ? 4.971 0.190 13.140 1.00 90.25 90 LEU A O 1
ATOM 660 N N . ALA A 1 91 ? 5.620 -0.560 15.139 1.00 85.12 91 ALA A N 1
ATOM 661 C CA . ALA A 1 91 ? 6.062 0.755 15.602 1.00 85.12 91 ALA A CA 1
ATOM 662 C C . ALA A 1 91 ? 7.174 1.355 14.727 1.00 85.12 91 ALA A C 1
ATOM 664 O O . ALA A 1 91 ? 7.383 2.569 14.748 1.00 85.12 91 ALA A O 1
ATOM 665 N N . ARG A 1 92 ? 7.883 0.507 13.972 1.00 84.56 92 ARG A N 1
ATOM 666 C CA . ARG A 1 92 ? 8.930 0.936 13.048 1.00 84.56 92 ARG A CA 1
ATOM 667 C C . ARG A 1 92 ? 8.379 1.538 11.751 1.00 84.56 92 ARG A C 1
ATOM 669 O O . ARG A 1 92 ? 9.130 2.282 11.161 1.00 84.56 92 ARG A O 1
ATOM 676 N N . LEU A 1 93 ? 7.107 1.344 11.369 1.00 84.31 93 LEU A N 1
ATOM 677 C CA . LEU A 1 93 ? 6.535 1.894 10.118 1.00 84.31 93 LEU A CA 1
ATOM 678 C C . LEU A 1 93 ? 6.734 3.417 9.930 1.00 84.31 93 LEU A C 1
ATOM 680 O O . LEU A 1 93 ? 6.763 3.891 8.803 1.00 84.31 93 LEU A O 1
ATOM 684 N N . ASP A 1 94 ? 6.871 4.179 11.020 1.00 67.12 94 ASP A N 1
ATOM 685 C CA . ASP A 1 94 ? 6.987 5.650 11.027 1.00 67.12 94 ASP A CA 1
ATOM 686 C C . ASP A 1 94 ? 8.401 6.183 10.712 1.00 67.12 94 ASP A C 1
ATOM 688 O O . ASP A 1 94 ? 8.670 7.373 10.875 1.00 67.12 94 ASP A O 1
ATOM 692 N N . ASP A 1 95 ? 9.345 5.327 10.307 1.00 62.56 95 ASP A N 1
ATOM 693 C CA . ASP A 1 95 ? 10.710 5.742 9.949 1.00 62.56 95 ASP A CA 1
ATOM 694 C C . ASP A 1 95 ? 11.011 5.541 8.453 1.00 62.56 95 ASP A C 1
ATOM 696 O O . ASP A 1 95 ? 12.116 5.157 8.069 1.00 62.56 95 ASP A O 1
ATOM 700 N N . SER A 1 96 ? 10.024 5.824 7.587 1.00 57.25 96 SER A N 1
ATOM 701 C CA . SER A 1 96 ? 10.071 5.570 6.132 1.00 57.25 96 SER A CA 1
ATOM 702 C C . SER A 1 96 ? 11.292 6.164 5.420 1.00 57.25 96 SER A C 1
ATOM 704 O O . SER A 1 96 ? 11.793 5.583 4.458 1.00 57.25 96 SER A O 1
ATOM 706 N N . LYS A 1 97 ? 11.852 7.261 5.945 1.00 53.44 97 LYS A N 1
ATOM 707 C CA . LYS A 1 97 ? 13.059 7.923 5.415 1.00 53.44 97 LYS A CA 1
ATOM 708 C C . LYS A 1 97 ? 14.382 7.294 5.871 1.00 53.44 97 LYS A C 1
ATOM 710 O O . LYS A 1 97 ? 15.433 7.714 5.400 1.00 53.44 97 LYS A O 1
ATOM 715 N N . GLN A 1 98 ? 14.338 6.316 6.773 1.00 55.62 98 GLN A N 1
ATOM 716 C CA . GLN A 1 98 ? 15.506 5.605 7.307 1.00 55.62 98 GLN A CA 1
ATOM 717 C C . GLN A 1 98 ? 15.398 4.082 7.172 1.00 55.62 98 GLN A C 1
ATOM 719 O O . GLN A 1 98 ? 16.301 3.368 7.609 1.00 55.62 98 GLN A O 1
ATOM 724 N N . HIS A 1 99 ? 14.326 3.551 6.574 1.00 66.06 99 HIS A N 1
ATOM 725 C CA . HIS A 1 99 ? 14.242 2.114 6.358 1.00 66.06 99 HIS A CA 1
ATOM 726 C C . HIS A 1 99 ? 15.260 1.661 5.319 1.00 66.06 99 HIS A C 1
ATOM 728 O O . HIS A 1 99 ? 15.086 1.847 4.112 1.00 66.06 99 HIS A O 1
ATOM 734 N N . THR A 1 100 ? 16.301 1.002 5.822 1.00 83.94 100 THR A N 1
ATOM 735 C CA . THR A 1 100 ? 17.145 0.122 5.024 1.00 83.94 100 THR A CA 1
ATOM 736 C C . THR A 1 100 ? 16.286 -0.971 4.396 1.00 83.94 100 THR A C 1
ATOM 738 O O . THR A 1 100 ? 15.210 -1.315 4.896 1.00 83.94 100 THR A O 1
ATOM 741 N N . GLU A 1 101 ? 16.767 -1.541 3.298 1.00 85.75 101 GLU A N 1
ATOM 742 C CA . GLU A 1 101 ? 16.116 -2.676 2.650 1.00 85.75 101 GLU A CA 1
ATOM 743 C C . GLU A 1 101 ? 15.837 -3.821 3.635 1.00 85.75 101 GLU A C 1
ATOM 745 O O . GLU A 1 101 ? 14.694 -4.260 3.756 1.00 85.75 101 GLU A O 1
ATOM 750 N N . ALA A 1 102 ? 16.840 -4.198 4.435 1.00 88.25 102 ALA A N 1
ATOM 751 C CA . ALA A 1 102 ? 16.707 -5.211 5.481 1.00 88.25 102 ALA A CA 1
ATOM 752 C C . ALA A 1 102 ? 15.589 -4.879 6.488 1.00 88.25 102 ALA A C 1
ATOM 754 O O . ALA A 1 102 ? 14.782 -5.739 6.839 1.00 88.25 102 ALA A O 1
ATOM 755 N N . SER A 1 103 ? 15.469 -3.612 6.904 1.00 89.06 103 SER A N 1
ATOM 756 C CA . SER A 1 103 ? 14.392 -3.195 7.808 1.00 89.06 103 SER A CA 1
ATOM 757 C C . SER A 1 103 ? 13.007 -3.332 7.169 1.00 89.06 103 SER A C 1
ATOM 759 O O . SER A 1 103 ? 12.045 -3.610 7.890 1.00 89.06 103 SER A O 1
ATOM 761 N N . ARG A 1 104 ? 12.870 -3.113 5.853 1.00 91.81 104 ARG A N 1
ATOM 762 C CA . ARG A 1 104 ? 11.593 -3.314 5.147 1.00 91.81 104 ARG A CA 1
ATOM 763 C C . ARG A 1 104 ? 11.268 -4.795 4.995 1.00 91.81 104 ARG A C 1
ATOM 765 O O . ARG A 1 104 ? 10.117 -5.176 5.198 1.00 91.81 104 ARG A O 1
ATOM 772 N N . GLU A 1 105 ? 12.270 -5.616 4.705 1.00 94.44 105 GLU A N 1
ATOM 773 C CA . GLU A 1 105 ? 12.147 -7.076 4.634 1.00 94.44 105 GLU A CA 1
ATOM 774 C C . GLU A 1 105 ? 11.658 -7.676 5.964 1.00 94.44 105 GLU A C 1
ATOM 776 O O . GLU A 1 105 ? 10.747 -8.502 5.970 1.00 94.44 105 GLU A O 1
ATOM 781 N N . GLU A 1 106 ? 12.154 -7.186 7.105 1.00 94.00 106 GLU A N 1
ATOM 782 C CA . GLU A 1 106 ? 11.639 -7.570 8.430 1.00 94.00 106 GLU A CA 1
ATOM 783 C C . GLU A 1 106 ? 10.198 -7.097 8.685 1.00 94.00 106 GLU A C 1
ATOM 785 O O . GLU A 1 106 ? 9.418 -7.782 9.355 1.00 94.00 106 GLU A O 1
ATOM 790 N N . LEU A 1 107 ? 9.838 -5.907 8.191 1.00 94.25 107 LEU A N 1
ATOM 791 C CA . LEU A 1 107 ? 8.510 -5.315 8.371 1.00 94.25 107 LEU A CA 1
ATOM 792 C C . LEU A 1 107 ? 7.440 -6.001 7.526 1.00 94.25 107 LEU A C 1
ATOM 794 O O . LEU A 1 107 ? 6.313 -6.153 7.992 1.00 94.25 107 LEU A O 1
ATOM 798 N N . TYR A 1 108 ? 7.779 -6.444 6.319 1.00 96.38 108 TYR A N 1
ATOM 799 C CA . TYR A 1 108 ? 6.850 -7.083 5.391 1.00 96.38 108 TYR A CA 1
ATOM 800 C C . TYR A 1 108 ? 6.002 -8.204 6.031 1.00 96.38 108 TYR A C 1
ATOM 802 O O . TYR A 1 108 ? 4.771 -8.116 5.993 1.00 96.38 108 TYR A O 1
ATOM 810 N N . PRO A 1 109 ? 6.585 -9.228 6.691 1.00 97.12 109 PRO A N 1
ATOM 811 C CA . PRO A 1 109 ? 5.796 -10.276 7.332 1.00 97.12 109 PRO A CA 1
ATOM 812 C C . PRO A 1 109 ? 5.045 -9.787 8.580 1.00 97.12 109 PRO A C 1
ATOM 814 O O . PRO A 1 109 ? 4.005 -10.350 8.913 1.00 97.12 109 PRO A O 1
ATOM 817 N N . LEU A 1 110 ? 5.532 -8.752 9.278 1.00 96.62 110 LEU A N 1
ATOM 818 C CA . LEU A 1 110 ? 4.815 -8.146 10.410 1.00 96.62 110 LEU A CA 1
ATOM 819 C C . LEU A 1 110 ? 3.538 -7.445 9.930 1.00 96.62 110 LEU A C 1
ATOM 821 O O . LEU A 1 110 ? 2.488 -7.604 10.549 1.00 96.62 110 LEU A O 1
ATOM 825 N N . VAL A 1 111 ? 3.617 -6.721 8.808 1.00 96.94 111 VAL A N 1
ATOM 826 C CA . VAL A 1 111 ? 2.462 -6.066 8.182 1.00 96.94 111 VAL A CA 1
ATOM 827 C C . VAL A 1 111 ? 1.425 -7.103 7.775 1.00 96.94 111 VAL A C 1
ATOM 829 O O . VAL A 1 111 ? 0.264 -6.963 8.144 1.00 96.94 111 VAL A O 1
ATOM 832 N N . LEU A 1 112 ? 1.836 -8.162 7.072 1.00 97.75 112 LEU A N 1
ATOM 833 C CA . LEU A 1 112 ? 0.909 -9.206 6.628 1.00 97.75 112 LEU A CA 1
ATOM 834 C C . LEU A 1 112 ? 0.200 -9.910 7.790 1.00 97.75 112 LEU A C 1
ATOM 836 O O . LEU A 1 112 ? -0.970 -10.246 7.657 1.00 97.75 112 LEU A O 1
ATOM 840 N N . ARG A 1 113 ? 0.883 -10.113 8.924 1.00 97.19 113 ARG A N 1
ATOM 841 C CA . ARG A 1 113 ? 0.267 -10.705 10.123 1.00 97.19 113 ARG A CA 1
ATOM 842 C C . ARG A 1 113 ? -0.769 -9.796 10.778 1.00 97.19 113 ARG A C 1
ATOM 844 O O . ARG A 1 113 ? -1.771 -10.293 11.274 1.00 97.19 113 ARG A O 1
ATOM 851 N N . ALA A 1 114 ? -0.508 -8.493 10.817 1.00 96.62 114 ALA A N 1
ATOM 852 C CA . ALA A 1 114 ? -1.390 -7.521 11.460 1.00 96.62 114 ALA A CA 1
ATOM 853 C C . ALA A 1 114 ? -2.550 -7.067 10.555 1.00 96.62 114 ALA A C 1
ATOM 855 O O . ALA A 1 114 ? -3.581 -6.608 11.045 1.00 96.62 114 ALA A O 1
ATOM 856 N N . ALA A 1 115 ? -2.371 -7.140 9.235 1.00 97.88 115 ALA A N 1
ATOM 857 C CA . ALA A 1 115 ? -3.376 -6.747 8.260 1.00 97.88 115 ALA A CA 1
ATOM 858 C C . ALA A 1 115 ? -4.569 -7.710 8.279 1.00 97.88 115 ALA A C 1
ATOM 860 O O . ALA A 1 115 ? -4.409 -8.927 8.246 1.00 97.88 115 ALA A O 1
ATOM 861 N N . ALA A 1 116 ? -5.782 -7.160 8.245 1.00 98.12 116 ALA A N 1
ATOM 862 C CA . ALA A 1 116 ? -6.985 -7.953 8.017 1.00 98.12 116 ALA A CA 1
ATOM 863 C C . ALA A 1 116 ? -7.034 -8.464 6.569 1.00 98.12 116 ALA A C 1
ATOM 865 O O . ALA A 1 116 ? -7.474 -9.584 6.314 1.00 98.12 116 ALA A O 1
ATOM 866 N N . ARG A 1 117 ? -6.589 -7.633 5.614 1.00 98.56 117 ARG A N 1
ATOM 867 C CA . ARG A 1 117 ? -6.448 -7.974 4.192 1.00 98.56 117 ARG A CA 1
ATOM 868 C C . ARG A 1 117 ? -5.264 -7.222 3.595 1.00 98.56 117 ARG A C 1
ATOM 870 O O . ARG A 1 117 ? -4.998 -6.083 3.975 1.00 98.56 117 ARG A O 1
ATOM 877 N N . ALA A 1 118 ? -4.597 -7.832 2.623 1.00 98.56 118 ALA A N 1
ATOM 878 C CA . ALA A 1 118 ? -3.569 -7.183 1.821 1.00 98.56 118 ALA A CA 1
ATOM 879 C C . ALA A 1 118 ? -3.705 -7.601 0.353 1.00 98.56 118 ALA A C 1
ATOM 881 O O . ALA A 1 118 ? -4.063 -8.742 0.052 1.00 98.56 118 ALA A O 1
ATOM 882 N N . LYS A 1 119 ? -3.410 -6.683 -0.567 1.00 98.75 119 LYS A N 1
ATOM 883 C CA . LYS A 1 119 ? -3.440 -6.929 -2.011 1.00 98.75 119 LYS A CA 1
ATOM 884 C C . LYS A 1 119 ? -2.250 -6.259 -2.673 1.00 98.75 119 LYS A C 1
ATOM 886 O O . LYS A 1 119 ? -1.916 -5.129 -2.341 1.00 98.75 119 LYS A O 1
ATOM 891 N N . VAL A 1 120 ? -1.657 -6.939 -3.650 1.00 98.75 120 VAL A N 1
ATOM 892 C CA . VAL A 1 120 ? -0.625 -6.376 -4.524 1.00 98.75 120 VAL A CA 1
ATOM 893 C C . VAL A 1 120 ? -1.128 -6.373 -5.960 1.00 98.75 120 VAL A C 1
ATOM 895 O O . VAL A 1 120 ? -1.704 -7.359 -6.425 1.00 98.75 120 VAL A O 1
ATOM 898 N N . ILE A 1 121 ? -0.897 -5.264 -6.656 1.00 98.69 121 ILE A N 1
ATOM 899 C CA . ILE A 1 121 ? -1.171 -5.075 -8.076 1.00 98.69 121 ILE A CA 1
ATOM 900 C C . ILE A 1 121 ? 0.148 -4.750 -8.770 1.00 98.69 121 ILE A C 1
ATOM 902 O O . ILE A 1 121 ? 0.836 -3.802 -8.404 1.00 98.69 121 ILE A O 1
ATOM 906 N N . VAL A 1 122 ? 0.489 -5.525 -9.797 1.00 98.44 122 VAL A N 1
ATOM 907 C CA . VAL A 1 122 ? 1.697 -5.317 -10.603 1.00 98.44 122 VAL A CA 1
ATOM 908 C C . VAL A 1 122 ? 1.286 -4.917 -12.016 1.00 98.44 122 VAL A C 1
ATOM 910 O O . VAL A 1 122 ? 0.406 -5.537 -12.624 1.00 98.44 122 VAL A O 1
ATOM 913 N N . ARG A 1 123 ? 1.915 -3.868 -12.546 1.00 98.06 123 ARG A N 1
ATOM 914 C CA . ARG A 1 123 ? 1.726 -3.380 -13.915 1.00 98.06 123 ARG A CA 1
ATOM 915 C C . ARG A 1 123 ? 3.077 -3.352 -14.623 1.00 98.06 123 ARG A C 1
ATOM 917 O O . ARG A 1 123 ? 4.016 -2.718 -14.157 1.00 98.06 123 ARG A O 1
ATOM 924 N N . CYS A 1 124 ? 3.181 -4.081 -15.731 1.00 97.06 124 CYS A N 1
ATOM 925 C CA . CYS A 1 124 ? 4.414 -4.175 -16.509 1.00 97.06 124 CYS A CA 1
ATOM 926 C C . CYS A 1 124 ? 4.671 -2.904 -17.332 1.00 97.06 124 CYS A C 1
ATOM 928 O O . CYS A 1 124 ? 3.722 -2.207 -17.696 1.00 97.06 124 CYS A O 1
ATOM 930 N N . ALA A 1 125 ? 5.938 -2.664 -17.686 1.00 96.06 125 ALA A N 1
ATOM 931 C CA . ALA A 1 125 ? 6.370 -1.526 -18.503 1.00 96.06 125 ALA A CA 1
ATOM 932 C C . ALA A 1 125 ? 5.557 -1.393 -19.803 1.00 96.06 125 ALA A C 1
ATOM 934 O O . ALA A 1 125 ? 4.909 -0.378 -20.013 1.00 96.06 125 ALA A O 1
ATOM 935 N N . ARG A 1 126 ? 5.413 -2.477 -20.582 1.00 96.81 126 ARG A N 1
ATOM 936 C CA . ARG A 1 126 ? 4.601 -2.477 -21.818 1.00 96.81 126 ARG A CA 1
ATOM 937 C C . ARG A 1 126 ? 3.166 -1.976 -21.601 1.00 96.81 126 ARG A C 1
ATOM 939 O O . ARG A 1 126 ? 2.614 -1.258 -22.429 1.00 96.81 126 ARG A O 1
ATOM 946 N N . GLY A 1 127 ? 2.539 -2.379 -20.495 1.00 95.88 127 GLY A N 1
ATOM 947 C CA . GLY A 1 127 ? 1.179 -1.961 -20.159 1.00 95.88 127 GLY A CA 1
ATOM 948 C C . GLY A 1 127 ? 1.089 -0.518 -19.653 1.00 95.88 127 GLY A C 1
ATOM 949 O O . GLY A 1 127 ? 0.011 0.074 -19.739 1.00 95.88 127 GLY A O 1
ATOM 950 N N . ILE A 1 128 ? 2.188 0.018 -19.113 1.00 97.44 128 ILE A N 1
ATOM 951 C CA . ILE A 1 128 ? 2.347 1.424 -18.730 1.00 97.44 128 ILE A CA 1
ATOM 952 C C . ILE A 1 128 ? 2.529 2.277 -19.986 1.00 97.44 128 ILE A C 1
ATOM 954 O O . ILE A 1 128 ? 1.786 3.240 -20.153 1.00 97.44 128 ILE A O 1
ATOM 958 N N . ASP A 1 129 ? 3.424 1.882 -20.891 1.00 96.94 129 ASP A N 1
ATOM 959 C CA . ASP A 1 129 ? 3.718 2.603 -22.136 1.00 96.94 129 ASP A CA 1
ATOM 960 C C . ASP A 1 129 ? 2.463 2.760 -23.004 1.00 96.94 129 ASP A C 1
ATOM 962 O O . ASP A 1 129 ? 2.192 3.835 -23.532 1.00 96.94 129 ASP A O 1
ATOM 966 N N . ALA A 1 130 ? 1.632 1.715 -23.077 1.00 97.25 130 ALA A N 1
ATOM 967 C CA . ALA A 1 130 ? 0.398 1.736 -23.862 1.00 97.25 130 ALA A CA 1
ATOM 968 C C . ALA A 1 130 ? -0.721 2.618 -23.268 1.00 97.25 130 ALA A C 1
ATOM 970 O O . ALA A 1 130 ? -1.574 3.108 -24.005 1.00 97.25 130 ALA A O 1
ATOM 971 N N . ARG A 1 131 ? -0.779 2.787 -21.938 1.00 95.19 131 ARG A N 1
ATOM 972 C CA . ARG A 1 131 ? -1.898 3.471 -21.244 1.00 95.19 131 ARG A CA 1
ATOM 973 C C . ARG A 1 131 ? -1.526 4.823 -20.642 1.00 95.19 131 ARG A C 1
ATOM 975 O O . ARG A 1 131 ? -2.416 5.594 -20.277 1.00 95.19 131 ARG A O 1
ATOM 982 N N . GLY A 1 132 ? -0.235 5.098 -20.508 1.00 97.25 132 GLY A N 1
ATOM 983 C CA . GLY A 1 132 ? 0.316 6.212 -19.752 1.00 97.25 132 GLY A CA 1
ATOM 984 C C . GLY A 1 132 ? 0.514 5.881 -18.269 1.00 97.25 132 GLY A C 1
ATOM 985 O O . GLY A 1 132 ? -0.328 5.251 -17.614 1.00 97.25 132 GLY A O 1
ATOM 986 N N . LEU A 1 133 ? 1.626 6.376 -17.718 1.00 96.06 133 LEU A N 1
ATOM 987 C CA . LEU A 1 133 ? 2.048 6.153 -16.331 1.00 96.06 133 LEU A CA 1
ATOM 988 C C . LEU A 1 133 ? 1.011 6.619 -15.310 1.00 96.06 133 LEU A C 1
ATOM 990 O O . LEU A 1 133 ? 0.622 5.851 -14.435 1.00 96.06 133 LEU A O 1
ATOM 994 N N . HIS A 1 134 ? 0.532 7.858 -15.427 1.00 95.50 134 HIS A N 1
ATOM 995 C CA . HIS A 1 134 ? -0.390 8.417 -14.439 1.00 95.50 134 HIS A CA 1
ATOM 996 C C . HIS A 1 134 ? -1.712 7.637 -14.372 1.00 95.50 134 HIS A C 1
ATOM 998 O O . HIS A 1 134 ? -2.159 7.275 -13.285 1.00 95.50 134 HIS A O 1
ATOM 1004 N N . ARG A 1 135 ? -2.295 7.303 -15.533 1.00 96.44 135 ARG A N 1
ATOM 1005 C CA . ARG A 1 135 ? -3.532 6.508 -15.617 1.00 96.44 135 ARG A CA 1
ATOM 1006 C C . ARG A 1 135 ? -3.334 5.104 -15.054 1.00 96.44 135 ARG A C 1
ATOM 1008 O O . ARG A 1 135 ? -4.191 4.613 -14.327 1.00 96.44 135 ARG A O 1
ATOM 1015 N N . THR A 1 136 ? -2.195 4.483 -15.359 1.00 97.19 136 THR A N 1
ATOM 1016 C CA . THR A 1 136 ? -1.855 3.153 -14.840 1.00 97.19 136 THR A CA 1
ATOM 1017 C C . THR A 1 136 ? -1.669 3.169 -13.322 1.00 97.19 136 THR A C 1
ATOM 1019 O O . THR A 1 136 ? -2.136 2.249 -12.659 1.00 97.19 136 THR A O 1
ATOM 1022 N N . ASN A 1 137 ? -1.065 4.224 -12.761 1.00 96.81 137 ASN A N 1
ATOM 1023 C CA . ASN A 1 137 ? -0.899 4.372 -11.313 1.00 96.81 137 ASN A CA 1
ATOM 1024 C C . ASN A 1 137 ? -2.231 4.498 -10.580 1.00 96.81 137 ASN A C 1
ATOM 1026 O O . ASN A 1 137 ? -2.504 3.729 -9.662 1.00 96.81 137 ASN A O 1
ATOM 1030 N N . LEU A 1 138 ? -3.092 5.416 -11.028 1.00 96.50 138 LEU A N 1
ATOM 1031 C CA . LEU A 1 138 ? -4.406 5.609 -10.414 1.00 96.50 138 LEU A CA 1
ATOM 1032 C C . LEU A 1 138 ? -5.258 4.335 -10.481 1.00 96.50 138 LEU A C 1
ATOM 1034 O O . LEU A 1 138 ? -5.940 3.998 -9.517 1.00 96.50 138 LEU A O 1
ATOM 1038 N N . GLU A 1 139 ? -5.200 3.600 -11.595 1.00 97.25 139 GLU A N 1
ATOM 1039 C CA . GLU A 1 139 ? -5.895 2.318 -11.724 1.00 97.25 139 GLU A CA 1
ATOM 1040 C C . GLU A 1 139 ? -5.313 1.248 -10.796 1.00 97.25 139 GLU A C 1
ATOM 1042 O O . GLU A 1 139 ? -6.081 0.518 -10.175 1.00 97.25 139 GLU A O 1
ATOM 1047 N N . ALA A 1 140 ? -3.986 1.167 -10.664 1.00 98.00 140 ALA A N 1
ATOM 1048 C CA . ALA A 1 140 ? -3.336 0.197 -9.790 1.00 98.00 140 ALA A CA 1
ATOM 1049 C C . ALA A 1 140 ? -3.679 0.440 -8.311 1.00 98.00 140 ALA A C 1
ATOM 1051 O O . ALA A 1 140 ? -4.059 -0.508 -7.623 1.00 98.00 140 ALA A O 1
ATOM 1052 N N . LEU A 1 141 ? -3.629 1.695 -7.849 1.00 97.81 141 LEU A N 1
ATOM 1053 C CA . LEU A 1 141 ? -4.031 2.089 -6.492 1.00 97.81 141 LEU A CA 1
ATOM 1054 C C . LEU A 1 141 ? -5.513 1.788 -6.233 1.00 97.81 141 LEU A C 1
ATOM 1056 O O . LEU A 1 141 ? -5.854 1.177 -5.220 1.00 97.81 141 LEU A O 1
ATOM 1060 N N . ARG A 1 142 ? -6.397 2.138 -7.180 1.00 97.81 142 ARG A N 1
ATOM 1061 C CA . ARG A 1 142 ? -7.833 1.828 -7.090 1.00 97.81 142 ARG A CA 1
ATOM 1062 C C . ARG A 1 142 ? -8.078 0.328 -6.981 1.00 97.81 142 ARG A C 1
ATOM 1064 O O . ARG A 1 142 ? -8.833 -0.111 -6.122 1.00 97.81 142 ARG A O 1
ATOM 1071 N N . SER A 1 143 ? -7.434 -0.460 -7.839 1.00 98.31 143 SER A N 1
ATOM 1072 C CA . SER A 1 143 ? -7.566 -1.919 -7.855 1.00 98.31 143 SER A CA 1
ATOM 1073 C C . SER A 1 143 ? -6.994 -2.565 -6.590 1.00 98.31 143 SER A C 1
ATOM 1075 O O . SER A 1 143 ? -7.527 -3.571 -6.122 1.00 98.31 143 SER A O 1
ATOM 1077 N N . ALA A 1 144 ? -5.945 -1.982 -6.005 1.00 98.44 144 ALA A N 1
ATOM 1078 C CA . ALA A 1 144 ? -5.397 -2.428 -4.731 1.00 98.44 144 ALA A CA 1
ATOM 1079 C C . 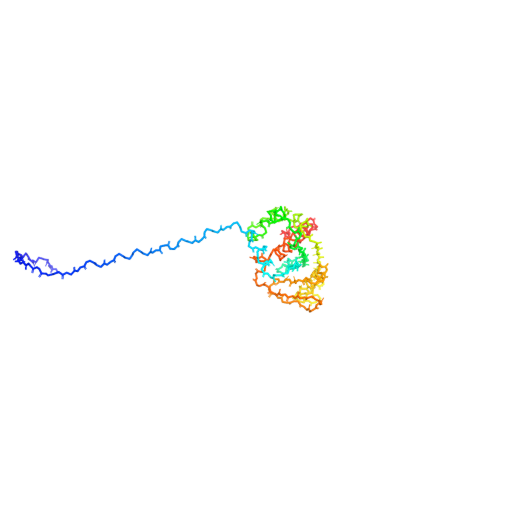ALA A 1 144 ? -6.381 -2.172 -3.577 1.00 98.44 144 ALA A C 1
ATOM 1081 O O . ALA A 1 144 ? -6.657 -3.096 -2.813 1.00 98.44 144 ALA A O 1
ATOM 1082 N N . LEU A 1 145 ? -6.966 -0.969 -3.502 1.00 98.31 145 LEU A N 1
ATOM 1083 C CA . LEU A 1 145 ? -7.985 -0.622 -2.505 1.00 98.31 145 LEU A CA 1
ATOM 1084 C C . LEU A 1 145 ? -9.254 -1.457 -2.653 1.00 98.31 145 LEU A C 1
ATOM 1086 O O . LEU A 1 145 ? -9.688 -2.067 -1.682 1.00 98.31 145 LEU A O 1
ATOM 1090 N N . ALA A 1 146 ? -9.810 -1.553 -3.861 1.00 98.12 146 ALA A N 1
ATOM 1091 C CA . ALA A 1 146 ? -10.999 -2.363 -4.126 1.00 98.12 146 ALA A CA 1
ATOM 1092 C C . ALA A 1 146 ? -10.784 -3.848 -3.776 1.00 98.12 146 ALA A C 1
ATOM 1094 O O . ALA A 1 146 ? -11.719 -4.539 -3.389 1.00 98.12 146 ALA A O 1
ATOM 1095 N N . GLY A 1 147 ? -9.544 -4.341 -3.876 1.00 98.25 147 GLY A N 1
ATOM 1096 C CA . GLY A 1 147 ? -9.191 -5.708 -3.500 1.00 98.25 147 GLY A CA 1
ATOM 1097 C C . GLY A 1 147 ? -9.087 -5.961 -1.992 1.00 98.25 147 GLY A C 1
ATOM 1098 O O . GLY A 1 147 ? -9.075 -7.125 -1.592 1.00 98.25 147 GLY A O 1
ATOM 1099 N N . VAL A 1 148 ? -8.991 -4.917 -1.160 1.00 98.50 148 VAL A N 1
ATOM 1100 C CA . VAL A 1 148 ? -8.899 -5.055 0.307 1.00 98.50 148 VAL A CA 1
ATOM 1101 C C . VAL A 1 148 ? -10.081 -4.459 1.054 1.00 98.50 148 VAL A C 1
ATOM 1103 O O . VAL A 1 148 ? -10.350 -4.908 2.164 1.00 98.50 148 VAL A O 1
ATOM 1106 N N . ALA A 1 149 ? -10.785 -3.483 0.483 1.00 97.62 149 ALA A N 1
ATOM 1107 C CA . ALA A 1 149 ? -11.890 -2.802 1.138 1.00 97.62 149 ALA A CA 1
ATOM 1108 C C . ALA A 1 149 ? -13.026 -3.770 1.519 1.00 97.62 149 ALA A C 1
ATOM 1110 O O . ALA A 1 149 ? -13.203 -4.852 0.950 1.00 97.62 149 ALA A O 1
ATOM 1111 N N . CYS A 1 150 ? -13.777 -3.380 2.541 1.00 97.00 150 CYS A N 1
ATOM 1112 C CA . CYS A 1 150 ? -15.002 -4.034 2.979 1.00 97.00 150 CYS A CA 1
ATOM 1113 C C . CYS A 1 150 ? -16.034 -2.965 3.345 1.00 97.00 150 CYS A C 1
ATOM 1115 O O . CYS A 1 150 ? -15.719 -1.772 3.371 1.00 97.00 150 CYS A O 1
ATOM 1117 N N . ASP A 1 151 ? -17.259 -3.384 3.645 1.00 95.81 151 ASP A N 1
ATOM 1118 C CA . ASP A 1 151 ? -18.314 -2.463 4.059 1.00 95.81 151 ASP A CA 1
ATOM 1119 C C . ASP A 1 151 ? -17.880 -1.653 5.288 1.00 95.81 151 ASP A C 1
ATOM 1121 O O . ASP A 1 151 ? -17.306 -2.185 6.243 1.00 95.81 151 ASP A O 1
ATOM 1125 N N . GLY A 1 152 ? -18.105 -0.339 5.229 1.00 94.50 152 GLY A N 1
ATOM 1126 C CA . GLY A 1 152 ? -17.673 0.605 6.262 1.00 94.50 152 GLY A CA 1
ATOM 1127 C C . GLY A 1 152 ? -16.168 0.905 6.289 1.00 94.50 152 GLY A C 1
ATOM 1128 O O . GLY A 1 152 ? -15.711 1.566 7.219 1.00 94.50 152 GLY A O 1
ATOM 1129 N N . ALA A 1 153 ? -15.381 0.440 5.311 1.00 97.62 153 ALA A N 1
ATOM 1130 C CA . ALA A 1 153 ? -13.971 0.806 5.215 1.00 97.62 153 ALA A CA 1
ATOM 1131 C C . ALA A 1 153 ? -13.785 2.239 4.704 1.00 97.62 153 ALA A C 1
ATOM 1133 O O . ALA A 1 153 ? -14.323 2.616 3.661 1.00 97.62 153 ALA A O 1
ATOM 1134 N N . LEU A 1 154 ? -12.935 2.999 5.396 1.00 98.12 154 LEU A N 1
ATOM 1135 C CA . LEU A 1 154 ? -12.397 4.256 4.893 1.00 98.12 154 LEU A CA 1
ATOM 1136 C C . LEU A 1 154 ? -11.074 3.995 4.173 1.00 98.12 154 LEU A C 1
ATOM 1138 O O . LEU A 1 154 ? -10.105 3.533 4.777 1.00 98.12 154 LEU A O 1
ATOM 1142 N N . CYS A 1 155 ? -11.036 4.307 2.882 1.00 98.06 155 CYS A N 1
ATOM 1143 C CA . CYS A 1 155 ? -9.873 4.110 2.030 1.00 98.06 155 CYS A CA 1
ATOM 1144 C C . CYS A 1 155 ? -9.006 5.372 1.971 1.00 98.06 155 CYS A C 1
ATOM 1146 O O . CYS A 1 155 ? -9.481 6.471 1.696 1.00 98.06 155 CYS A O 1
ATOM 1148 N N . LEU A 1 156 ? -7.711 5.219 2.196 1.00 97.75 156 LEU A N 1
ATOM 1149 C CA . LEU A 1 156 ? -6.728 6.287 2.214 1.00 97.75 156 LEU A CA 1
ATOM 1150 C C . LEU A 1 156 ? -5.732 6.066 1.078 1.00 97.75 156 LEU A C 1
ATOM 1152 O O . LEU A 1 156 ? -5.233 4.959 0.883 1.00 97.75 156 LEU A O 1
ATOM 1156 N N . VAL A 1 157 ? -5.440 7.127 0.335 1.00 93.19 157 VAL A N 1
ATOM 1157 C CA . VAL A 1 157 ? -4.462 7.114 -0.763 1.00 93.19 157 VAL A CA 1
ATOM 1158 C C . VAL A 1 157 ? -3.460 8.233 -0.531 1.00 93.19 157 VAL A C 1
ATOM 1160 O O . VAL A 1 157 ? -3.859 9.335 -0.136 1.00 93.19 157 VAL A O 1
ATOM 1163 N N . ASP A 1 158 ? -2.176 7.976 -0.781 1.00 87.00 158 ASP A N 1
ATOM 1164 C CA . ASP A 1 158 ? -1.172 9.036 -0.730 1.00 87.00 158 ASP A CA 1
ATOM 1165 C C . ASP A 1 158 ? -1.331 10.009 -1.914 1.00 87.00 158 ASP A C 1
ATOM 1167 O O . ASP A 1 158 ? -1.376 9.630 -3.085 1.00 87.00 158 ASP A O 1
ATOM 1171 N N . GLY A 1 159 ? -1.462 11.296 -1.602 1.00 80.88 159 GLY A N 1
ATOM 1172 C CA . GLY A 1 159 ? -1.447 12.393 -2.570 1.00 80.88 159 GLY A CA 1
ATOM 1173 C C . GLY A 1 159 ? -2.735 12.625 -3.370 1.00 80.88 159 GLY A C 1
ATOM 1174 O O . GLY A 1 159 ? -3.163 13.775 -3.473 1.00 80.88 159 GLY A O 1
ATOM 1175 N N . PHE A 1 160 ? -3.380 11.590 -3.923 1.00 81.56 160 PHE A N 1
ATOM 1176 C CA . PHE A 1 160 ? -4.466 11.765 -4.906 1.00 81.56 160 PHE A CA 1
ATOM 1177 C C . PHE A 1 160 ? -5.692 10.894 -4.637 1.00 81.56 160 PHE A C 1
ATOM 1179 O O . PHE A 1 160 ? -5.590 9.787 -4.122 1.00 81.56 160 PHE A O 1
ATOM 1186 N N . ARG A 1 161 ? -6.873 11.373 -5.047 1.00 86.56 161 ARG A N 1
ATOM 1187 C CA . ARG A 1 161 ? -8.068 10.522 -5.126 1.00 86.56 161 ARG A CA 1
ATOM 1188 C C . ARG A 1 161 ? -7.986 9.626 -6.355 1.00 86.56 161 ARG A C 1
ATOM 1190 O O . ARG A 1 161 ? -7.493 10.043 -7.404 1.00 86.56 161 ARG A O 1
ATOM 1197 N N . VAL A 1 162 ? -8.527 8.422 -6.234 1.00 93.94 162 VAL A N 1
ATOM 1198 C CA . VAL A 1 162 ? -8.720 7.513 -7.364 1.00 93.94 162 VAL A CA 1
ATOM 1199 C C . VAL A 1 162 ? -10.160 7.603 -7.867 1.00 93.94 162 VAL A C 1
ATOM 1201 O O . VAL A 1 162 ? -11.036 8.140 -7.188 1.00 93.94 162 VAL A O 1
ATOM 1204 N N . ALA A 1 163 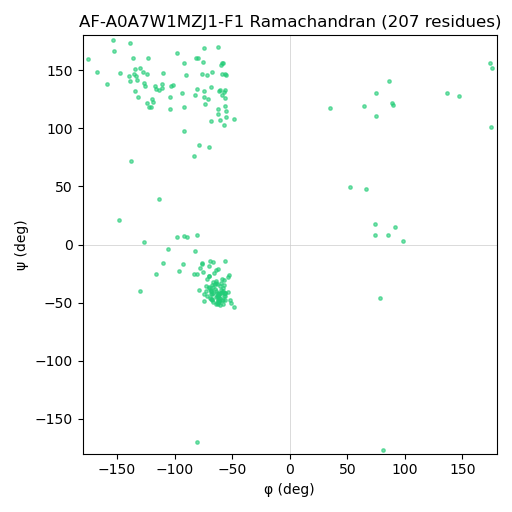? -10.418 7.091 -9.072 1.00 94.75 163 ALA A N 1
ATOM 1205 C CA . ALA A 1 163 ? -11.786 6.985 -9.577 1.00 94.75 163 ALA A CA 1
ATOM 1206 C C . ALA A 1 163 ? -12.655 6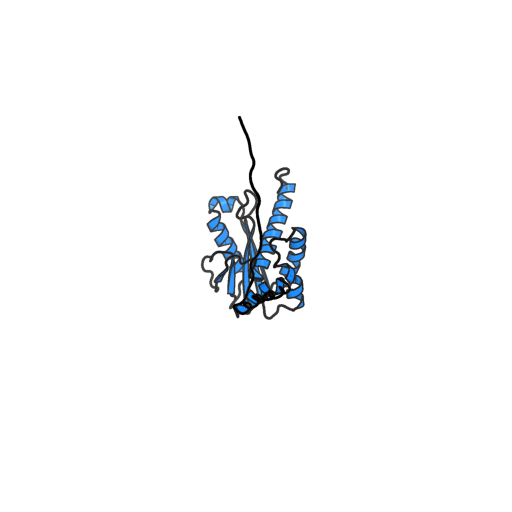.174 -8.606 1.00 94.75 163 ALA A C 1
ATOM 1208 O O . ALA A 1 163 ? -12.146 5.250 -7.972 1.00 94.75 163 ALA A O 1
ATOM 1209 N N . ASP A 1 164 ? -13.938 6.525 -8.503 1.00 94.81 164 ASP A N 1
ATOM 1210 C CA . ASP A 1 164 ? -14.864 5.882 -7.573 1.00 94.81 164 ASP A CA 1
ATOM 1211 C C . ASP A 1 164 ? -14.928 4.356 -7.767 1.00 94.81 164 ASP A C 1
ATOM 1213 O O . ASP A 1 164 ? -14.756 3.819 -8.868 1.00 94.81 164 ASP A O 1
ATOM 1217 N N . PHE A 1 165 ? -15.111 3.655 -6.654 1.00 95.62 165 PHE A N 1
ATOM 1218 C CA . PHE A 1 165 ? -15.162 2.198 -6.586 1.00 95.62 165 PHE A CA 1
ATOM 1219 C C . PHE A 1 165 ? -16.091 1.696 -5.469 1.00 95.62 165 PHE A C 1
ATOM 1221 O O . PHE A 1 165 ? -15.959 0.552 -5.043 1.00 95.62 165 PHE A O 1
ATOM 1228 N N . GLY A 1 166 ? -17.030 2.532 -5.006 1.00 95.19 166 GLY A N 1
ATOM 1229 C CA . GLY A 1 166 ? -18.085 2.126 -4.070 1.00 95.19 166 GLY A CA 1
ATOM 1230 C C . GLY A 1 166 ? -17.706 2.175 -2.587 1.00 95.19 166 GLY A C 1
ATOM 1231 O O . GLY A 1 166 ? -18.490 1.736 -1.752 1.00 95.19 166 GL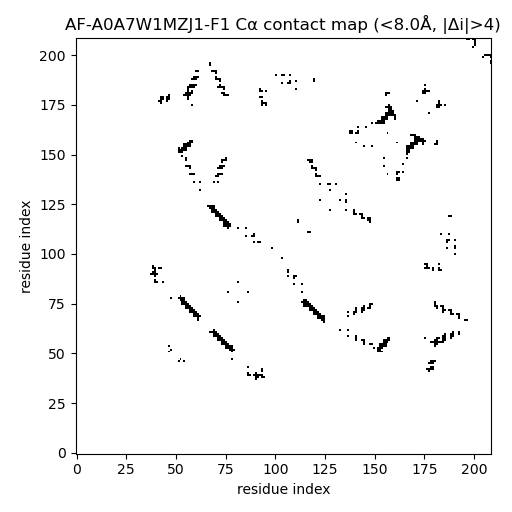Y A O 1
ATOM 1232 N N . HIS A 1 167 ? -16.538 2.726 -2.243 1.00 96.00 167 HIS A N 1
ATOM 1233 C CA . HIS A 1 167 ? -16.102 2.915 -0.858 1.00 96.00 167 HIS A CA 1
ATOM 1234 C C . HIS A 1 167 ? -15.678 4.362 -0.604 1.00 96.00 167 HIS A C 1
ATOM 1236 O O . HIS A 1 167 ? -15.151 5.038 -1.492 1.00 96.00 167 HIS A O 1
ATOM 1242 N N . GLU A 1 168 ? -15.878 4.834 0.631 1.00 96.38 168 GLU A N 1
ATOM 1243 C CA . GLU A 1 168 ? -15.417 6.161 1.033 1.00 96.38 168 GLU A CA 1
ATOM 1244 C C . GLU A 1 168 ? -13.894 6.242 0.884 1.00 96.38 168 GLU A C 1
ATOM 1246 O O . GLU A 1 168 ? -13.165 5.358 1.336 1.00 96.38 168 GLU A O 1
ATOM 1251 N N . GLN A 1 169 ? -13.408 7.320 0.265 1.00 95.44 169 GLN A N 1
ATOM 1252 C CA . GLN A 1 169 ? -11.981 7.537 0.063 1.00 95.44 169 GLN A CA 1
ATOM 1253 C C . GLN A 1 169 ? -11.531 8.954 0.425 1.00 95.44 169 GLN A C 1
ATOM 1255 O O . GLN A 1 169 ? -12.233 9.942 0.186 1.00 95.44 169 GLN A O 1
ATOM 1260 N N . ARG A 1 170 ? -10.315 9.065 0.963 1.00 95.44 170 ARG A N 1
ATOM 1261 C CA . ARG A 1 170 ? -9.660 10.332 1.303 1.00 95.44 170 ARG A CA 1
ATOM 1262 C C . ARG A 1 170 ? -8.214 10.322 0.816 1.00 95.44 170 ARG A C 1
ATOM 1264 O O . ARG A 1 170 ? -7.464 9.386 1.072 1.00 95.44 170 ARG A O 1
ATOM 1271 N N . ALA A 1 171 ? -7.823 11.398 0.141 1.00 93.38 171 ALA A N 1
ATOM 1272 C CA . ALA A 1 171 ? -6.425 11.635 -0.194 1.00 93.38 171 ALA A CA 1
ATOM 1273 C C . ALA A 1 171 ? -5.706 12.216 1.031 1.00 93.38 171 ALA A C 1
ATOM 1275 O O . ALA A 1 171 ? -6.217 13.143 1.668 1.00 93.38 171 ALA A O 1
ATOM 1276 N N . VAL A 1 172 ? -4.528 11.688 1.352 1.00 92.81 172 VAL A N 1
ATOM 1277 C CA . VAL A 1 172 ? -3.686 12.150 2.459 1.00 92.81 172 VAL A CA 1
ATOM 1278 C C . VAL A 1 172 ? -2.349 12.582 1.879 1.00 92.81 172 VAL A C 1
ATOM 1280 O O . VAL A 1 172 ? -1.646 11.776 1.292 1.00 92.81 172 VAL A O 1
ATOM 1283 N N . VAL A 1 173 ? -1.988 13.856 2.029 1.00 88.12 173 VAL A N 1
ATOM 1284 C CA . VAL A 1 173 ? -0.696 14.362 1.538 1.00 88.12 173 VAL A CA 1
ATOM 1285 C C . VAL A 1 173 ? 0.434 13.867 2.443 1.00 88.12 173 VAL A C 1
ATOM 1287 O O . VAL A 1 173 ? 0.441 14.197 3.636 1.00 88.12 173 VAL A O 1
ATOM 1290 N N . GLY A 1 174 ? 1.392 13.127 1.874 1.00 83.38 174 GLY A N 1
ATOM 1291 C CA . GLY A 1 174 ? 2.473 12.493 2.637 1.00 83.38 174 GLY A CA 1
ATOM 1292 C C . GLY A 1 174 ? 1.903 11.421 3.557 1.00 83.38 174 GLY A C 1
ATOM 1293 O O . GLY A 1 174 ? 2.122 11.449 4.772 1.00 83.38 174 GLY A O 1
ATOM 1294 N N . GLY A 1 175 ? 1.040 10.584 2.984 1.00 84.19 175 GLY A N 1
ATOM 1295 C CA . GLY A 1 175 ? 0.252 9.589 3.692 1.00 84.19 175 GLY A CA 1
ATOM 1296 C C . GLY A 1 175 ? 1.107 8.531 4.378 1.00 84.19 175 GLY A C 1
ATOM 1297 O O . GLY A 1 175 ? 0.761 8.121 5.485 1.00 84.19 175 GLY A O 1
ATOM 1298 N N . ASP A 1 176 ? 2.240 8.158 3.785 1.00 82.56 176 ASP A N 1
ATOM 1299 C CA . ASP A 1 176 ? 3.212 7.212 4.347 1.00 82.56 176 ASP A CA 1
ATOM 1300 C C . ASP A 1 176 ? 3.749 7.648 5.727 1.00 82.56 176 ASP A C 1
ATOM 1302 O O . ASP A 1 176 ? 3.943 6.827 6.617 1.00 82.56 176 ASP A O 1
ATOM 1306 N N . GLY A 1 177 ? 3.917 8.954 5.943 1.00 87.56 177 GLY A N 1
ATOM 1307 C CA . GLY A 1 177 ? 4.348 9.540 7.215 1.00 87.56 177 GLY A CA 1
ATOM 1308 C C . GLY A 1 177 ? 3.205 9.931 8.156 1.00 87.56 177 GLY A C 1
ATOM 1309 O O . GLY A 1 177 ? 3.444 10.616 9.156 1.00 87.56 177 GLY A O 1
ATOM 1310 N N . ARG A 1 178 ? 1.953 9.585 7.828 1.00 90.25 178 ARG A N 1
ATOM 1311 C CA . ARG A 1 178 ? 0.765 9.985 8.607 1.00 90.25 178 ARG A CA 1
ATOM 1312 C C . ARG A 1 178 ? -0.166 8.836 8.951 1.00 90.25 178 ARG A C 1
ATOM 1314 O O . ARG A 1 178 ? -0.667 8.822 10.066 1.00 90.25 178 ARG A O 1
ATOM 1321 N N . SER A 1 179 ? -0.392 7.902 8.034 1.00 95.25 179 SER A N 1
ATOM 1322 C CA . SER A 1 179 ? -1.317 6.779 8.189 1.00 95.25 179 SER A CA 1
ATOM 1323 C C . SER A 1 179 ? -0.559 5.462 8.290 1.00 95.25 179 SER A C 1
ATOM 1325 O O . SER A 1 179 ? 0.339 5.194 7.490 1.00 95.25 179 SER A O 1
ATOM 1327 N N . ALA A 1 180 ? -0.946 4.607 9.240 1.00 95.44 180 ALA A N 1
ATOM 1328 C CA . ALA A 1 180 ? -0.314 3.297 9.376 1.00 95.44 180 ALA A CA 1
ATOM 1329 C C . ALA A 1 180 ? -0.699 2.395 8.206 1.00 95.44 180 ALA A C 1
ATOM 1331 O O . ALA A 1 180 ? 0.142 1.640 7.722 1.00 95.44 180 ALA A O 1
ATOM 1332 N N . ALA A 1 181 ? -1.944 2.491 7.732 1.00 97.00 181 ALA A N 1
ATOM 1333 C CA . ALA A 1 181 ? -2.416 1.733 6.580 1.00 97.00 181 ALA A CA 1
ATOM 1334 C C . ALA A 1 181 ? -1.646 2.088 5.291 1.00 97.00 181 ALA A C 1
ATOM 1336 O O . ALA A 1 181 ? -1.240 1.182 4.562 1.00 97.00 181 ALA A O 1
ATOM 1337 N N . ILE A 1 182 ? -1.384 3.378 5.033 1.00 96.44 182 ILE A N 1
ATOM 1338 C CA . ILE A 1 182 ? -0.580 3.804 3.868 1.00 96.44 182 ILE A CA 1
ATOM 1339 C C . ILE A 1 182 ? 0.883 3.372 4.037 1.00 96.44 182 ILE A C 1
ATOM 1341 O O . ILE A 1 182 ? 1.439 2.759 3.130 1.00 96.44 182 ILE A O 1
ATOM 1345 N N . ALA A 1 183 ? 1.492 3.597 5.207 1.00 95.12 183 ALA A N 1
ATOM 1346 C CA . ALA A 1 183 ? 2.871 3.173 5.472 1.00 95.12 183 ALA A CA 1
ATOM 1347 C C . ALA A 1 183 ? 3.064 1.657 5.281 1.00 95.12 183 ALA A C 1
ATOM 1349 O O . ALA A 1 183 ? 4.047 1.198 4.698 1.00 95.12 183 ALA A O 1
ATOM 1350 N N . ALA A 1 184 ? 2.095 0.864 5.743 1.00 96.44 184 ALA A N 1
ATOM 1351 C CA . ALA A 1 184 ? 2.074 -0.580 5.562 1.00 96.44 184 ALA A CA 1
ATOM 1352 C C . ALA A 1 184 ? 1.982 -0.979 4.080 1.00 96.44 184 ALA A C 1
ATOM 1354 O O . ALA A 1 184 ? 2.721 -1.863 3.638 1.00 96.44 184 ALA A O 1
ATOM 1355 N N . ALA A 1 185 ? 1.119 -0.316 3.304 1.00 97.19 185 ALA A N 1
ATOM 1356 C CA . ALA A 1 185 ? 1.040 -0.515 1.860 1.00 97.19 185 ALA A CA 1
ATOM 1357 C C . ALA A 1 185 ? 2.364 -0.156 1.163 1.00 97.19 185 ALA A C 1
ATOM 1359 O O . ALA A 1 185 ? 2.843 -0.940 0.345 1.00 97.19 185 ALA A O 1
ATOM 1360 N N . SER A 1 186 ? 3.007 0.945 1.563 1.00 95.44 186 SER A N 1
ATOM 1361 C CA . SER A 1 186 ? 4.315 1.371 1.052 1.00 95.44 186 SER A CA 1
ATOM 1362 C C . SER A 1 186 ? 5.386 0.292 1.230 1.00 95.44 186 SER A C 1
ATOM 1364 O O . SER A 1 186 ? 6.074 -0.084 0.277 1.00 95.44 186 SER A O 1
ATOM 1366 N N . VAL A 1 187 ? 5.473 -0.297 2.433 1.00 95.88 187 VAL A N 1
ATOM 1367 C CA . VAL A 1 187 ? 6.391 -1.415 2.716 1.00 95.88 187 VAL A CA 1
ATOM 1368 C C . VAL A 1 187 ? 6.114 -2.597 1.789 1.00 95.88 187 VAL A C 1
ATOM 1370 O O . VAL A 1 187 ? 7.050 -3.124 1.184 1.00 95.88 187 VAL A O 1
ATOM 1373 N N . ILE A 1 188 ? 4.849 -3.006 1.640 1.00 97.94 188 ILE A N 1
ATOM 1374 C CA . ILE A 1 188 ? 4.496 -4.131 0.766 1.00 97.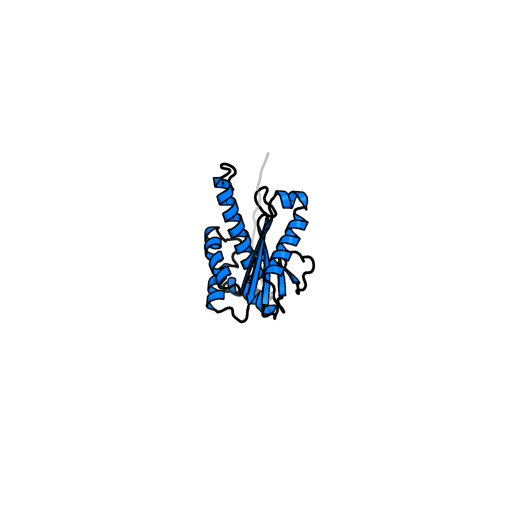94 188 ILE A CA 1
ATOM 1375 C C . ILE A 1 188 ? 4.863 -3.833 -0.690 1.00 97.94 188 ILE A C 1
ATOM 1377 O O . ILE A 1 188 ? 5.474 -4.685 -1.343 1.00 97.94 188 ILE A O 1
ATOM 1381 N N . ALA A 1 189 ? 4.512 -2.652 -1.203 1.00 97.19 189 ALA A N 1
ATOM 1382 C CA . ALA A 1 189 ? 4.788 -2.259 -2.580 1.00 97.19 189 ALA A CA 1
ATOM 1383 C C . ALA A 1 189 ? 6.298 -2.233 -2.854 1.00 97.19 189 ALA A C 1
ATOM 1385 O O . ALA A 1 189 ? 6.763 -2.845 -3.820 1.00 97.19 189 ALA A O 1
ATOM 1386 N N . LYS A 1 190 ? 7.070 -1.595 -1.966 1.00 95.75 190 LYS A N 1
ATOM 1387 C CA . LYS A 1 190 ? 8.517 -1.429 -2.118 1.00 95.75 190 LYS A CA 1
ATOM 1388 C C . LYS A 1 190 ? 9.264 -2.755 -2.031 1.00 95.75 190 LYS A C 1
ATOM 1390 O O . LYS A 1 190 ? 10.011 -3.063 -2.948 1.00 95.75 190 LYS A O 1
ATOM 1395 N N . VAL A 1 191 ? 9.006 -3.573 -1.009 1.00 97.31 191 VAL A N 1
ATOM 1396 C CA . VAL A 1 191 ? 9.643 -4.897 -0.870 1.00 97.31 191 VAL A CA 1
ATOM 1397 C C . VAL A 1 191 ? 9.286 -5.803 -2.044 1.00 97.31 191 VAL A C 1
ATOM 1399 O O . VAL A 1 191 ? 10.149 -6.477 -2.598 1.00 97.31 191 VAL A O 1
ATOM 1402 N N . THR A 1 192 ? 8.022 -5.800 -2.478 1.00 98.19 192 THR A N 1
ATOM 1403 C CA . THR A 1 192 ? 7.616 -6.627 -3.623 1.00 98.19 192 THR A CA 1
ATOM 1404 C C . THR A 1 192 ? 8.314 -6.186 -4.909 1.00 98.19 192 THR A C 1
ATOM 1406 O O . THR A 1 192 ? 8.737 -7.036 -5.695 1.00 98.19 192 THR A O 1
ATOM 1409 N N . ARG A 1 193 ? 8.461 -4.873 -5.124 1.00 97.56 193 ARG A N 1
ATOM 1410 C CA . ARG A 1 193 ? 9.192 -4.345 -6.276 1.00 97.56 193 ARG A CA 1
ATOM 1411 C C . ARG A 1 193 ? 10.685 -4.651 -6.191 1.00 97.56 193 ARG A C 1
ATOM 1413 O O . ARG A 1 193 ? 11.235 -5.119 -7.178 1.00 97.56 193 ARG A O 1
ATOM 1420 N N . ASP A 1 194 ? 11.325 -4.408 -5.054 1.00 95.94 194 ASP A N 1
ATOM 1421 C CA . ASP A 1 194 ? 12.771 -4.602 -4.888 1.00 95.94 194 ASP A CA 1
ATOM 1422 C C . ASP A 1 194 ? 13.138 -6.081 -5.121 1.00 95.94 194 ASP A C 1
ATOM 1424 O O . ASP A 1 194 ? 14.006 -6.382 -5.933 1.00 95.94 194 ASP A O 1
ATOM 1428 N N . ARG A 1 195 ? 12.346 -7.026 -4.592 1.00 97.06 195 ARG A N 1
ATOM 1429 C CA . ARG A 1 195 ? 12.487 -8.462 -4.907 1.00 97.06 195 ARG A CA 1
ATOM 1430 C C . ARG A 1 195 ? 12.326 -8.792 -6.395 1.00 97.06 195 ARG A C 1
ATOM 1432 O O . ARG A 1 195 ? 12.934 -9.745 -6.876 1.00 97.06 195 ARG A O 1
ATOM 1439 N N . TYR A 1 196 ? 11.478 -8.065 -7.130 1.00 96.69 196 TYR A N 1
ATOM 1440 C CA . TYR A 1 196 ? 11.382 -8.227 -8.586 1.00 96.69 196 TYR A CA 1
ATOM 1441 C C . TYR A 1 196 ? 12.655 -7.730 -9.277 1.00 96.69 196 TYR A C 1
ATOM 1443 O O . TYR A 1 196 ? 13.124 -8.389 -10.203 1.00 96.69 196 TYR A O 1
ATOM 1451 N N . MET A 1 197 ? 13.185 -6.582 -8.846 1.00 96.31 197 MET A N 1
ATOM 1452 C CA . MET A 1 197 ? 14.369 -5.963 -9.445 1.00 96.31 197 MET A CA 1
ATOM 1453 C C . MET A 1 197 ? 15.634 -6.788 -9.194 1.00 96.31 197 MET A C 1
ATOM 1455 O O . MET A 1 197 ? 16.353 -7.048 -10.151 1.00 96.31 197 MET A O 1
ATOM 1459 N N . HIS A 1 198 ? 15.811 -7.360 -7.999 1.00 94.69 198 HIS A N 1
ATOM 1460 C CA . HIS A 1 198 ? 16.900 -8.314 -7.725 1.00 94.69 198 HIS A CA 1
ATOM 1461 C C . HIS A 1 198 ? 16.893 -9.509 -8.683 1.00 94.69 198 HIS A C 1
ATOM 1463 O O . HIS A 1 198 ? 17.905 -9.859 -9.280 1.00 94.69 198 HIS A O 1
ATOM 1469 N N . ARG A 1 199 ? 15.713 -10.085 -8.942 1.00 95.38 199 ARG A N 1
ATOM 1470 C CA . ARG A 1 199 ? 15.555 -11.158 -9.945 1.00 95.38 199 ARG A CA 1
ATOM 1471 C C . ARG A 1 199 ? 15.722 -10.671 -11.386 1.00 95.38 199 ARG A C 1
ATOM 1473 O O . ARG A 1 199 ? 15.809 -11.479 -12.313 1.00 95.38 199 ARG A O 1
ATOM 1480 N N . ALA A 1 200 ? 15.606 -9.369 -11.631 1.00 94.56 200 ALA A N 1
ATOM 1481 C CA . ALA A 1 200 ? 15.883 -8.788 -12.936 1.00 94.56 200 ALA A CA 1
ATOM 1482 C C . ALA A 1 200 ? 17.394 -8.640 -13.142 1.00 94.56 200 ALA A C 1
ATOM 1484 O O . ALA A 1 200 ? 17.838 -8.973 -14.235 1.00 94.56 200 ALA A O 1
ATOM 1485 N N . GLU A 1 201 ? 18.159 -8.256 -12.112 1.00 95.19 201 GLU A N 1
ATOM 1486 C CA . GLU A 1 201 ? 19.632 -8.188 -12.156 1.00 95.19 201 GLU A CA 1
ATOM 1487 C C . GLU A 1 201 ? 20.235 -9.548 -12.524 1.00 95.19 201 GLU A C 1
ATOM 1489 O O . GLU A 1 201 ? 21.048 -9.645 -13.436 1.00 95.19 201 GLU A O 1
ATOM 1494 N N . GLU A 1 202 ? 19.735 -10.632 -11.921 1.00 94.00 202 GLU A N 1
ATOM 1495 C CA . GLU A 1 202 ? 20.166 -12.003 -12.247 1.00 94.00 202 GLU A CA 1
ATOM 1496 C C . GLU A 1 202 ? 19.992 -12.360 -13.737 1.00 94.00 202 GLU A C 1
ATOM 1498 O O . GLU A 1 202 ? 20.742 -13.168 -14.284 1.00 94.00 202 GLU A O 1
ATOM 1503 N N . ARG A 1 203 ? 18.988 -11.779 -14.407 1.00 93.69 203 ARG A N 1
ATOM 1504 C CA . ARG A 1 203 ? 18.666 -12.051 -15.821 1.00 93.69 203 ARG A CA 1
ATOM 1505 C C . ARG A 1 203 ? 19.270 -11.036 -16.783 1.00 93.69 203 ARG A C 1
ATOM 1507 O O . ARG A 1 203 ? 19.415 -11.330 -17.968 1.00 93.69 203 ARG A O 1
ATOM 1514 N N . HIS A 1 204 ? 19.576 -9.848 -16.285 1.00 93.19 204 HIS A N 1
ATOM 1515 C CA . HIS A 1 204 ? 20.078 -8.711 -17.039 1.00 93.19 204 HIS A CA 1
ATOM 1516 C C . HIS A 1 204 ? 21.195 -8.050 -16.222 1.00 93.19 204 HIS A C 1
ATOM 1518 O O . HIS A 1 204 ? 20.976 -6.972 -15.674 1.00 93.19 204 HIS A O 1
ATOM 1524 N N . PRO A 1 205 ? 22.371 -8.693 -16.118 1.00 91.19 205 PRO A N 1
ATOM 1525 C CA . PRO A 1 205 ? 23.456 -8.184 -15.290 1.00 91.19 205 PRO A CA 1
ATOM 1526 C C . PRO A 1 205 ? 24.033 -6.877 -15.845 1.00 91.19 205 PRO A C 1
ATOM 1528 O O . PRO A 1 205 ? 24.090 -6.686 -17.065 1.00 91.19 205 PRO A O 1
ATOM 1531 N N . GLY A 1 206 ? 24.512 -6.010 -14.950 1.00 89.88 206 GLY A N 1
ATOM 1532 C CA . GLY A 1 206 ? 25.232 -4.776 -15.294 1.00 89.88 206 GLY A CA 1
ATOM 1533 C C . GLY A 1 206 ? 24.348 -3.535 -15.438 1.00 89.88 206 GLY A C 1
ATOM 1534 O O . GLY A 1 206 ? 24.794 -2.538 -16.004 1.00 89.88 206 GLY A O 1
ATOM 1535 N N . TRP A 1 207 ? 23.106 -3.602 -14.950 1.00 89.12 207 TRP A N 1
ATOM 1536 C CA . TRP A 1 207 ? 22.176 -2.468 -14.906 1.00 89.12 207 TRP A CA 1
ATOM 1537 C C . TRP A 1 207 ? 21.997 -1.886 -13.498 1.00 89.12 207 TRP A C 1
ATOM 1539 O O . TRP A 1 207 ? 21.310 -0.871 -13.365 1.00 89.12 207 TRP A O 1
ATOM 1549 N N . ASP A 1 208 ? 22.627 -2.497 -12.488 1.00 87.44 208 ASP A N 1
ATOM 1550 C CA . ASP A 1 208 ? 22.570 -2.111 -11.073 1.00 87.44 208 ASP A CA 1
ATOM 1551 C C . ASP A 1 208 ? 21.119 -1.976 -10.567 1.00 87.44 208 ASP A C 1
ATOM 1553 O O . ASP A 1 208 ? 20.728 -0.948 -9.998 1.00 87.44 208 ASP A O 1
ATOM 1557 N N . PHE A 1 209 ? 20.296 -2.996 -10.845 1.00 87.88 209 PHE A N 1
ATOM 1558 C CA . PHE A 1 209 ? 18.881 -3.032 -10.457 1.00 87.88 209 PHE A CA 1
ATOM 1559 C C . PHE A 1 209 ? 18.614 -3.168 -8.954 1.00 87.88 209 PHE A C 1
ATOM 1561 O O . PHE A 1 209 ? 19.457 -3.716 -8.213 1.00 87.88 209 PHE A O 1
#

Nearest PDB structures (foldseek):
  7uwe-assembly1_C  TM=9.092E-01  e=1.663E-11  Escherichia coli
  5y9p-assembly1_A  TM=8.122E-01  e=3.903E-11  Staphylococcus aureus
  7uwh-assembly1_C  TM=9.071E-01  e=2.023E-10  Escherichia coli
  3o3g-assembly1_A  TM=8.506E-01  e=2.582E-10  Thermotoga maritima
  4hht-assembly1_A  TM=8.407E-01  e=3.549E-09  Thermotoga maritima MSB8

Solvent-accessible surface area (backbone atoms only — not comparable to full-atom values): 11985 Å² total; per-residue (Å²): 134,87,79,85,89,87,80,91,87,83,86,90,84,86,85,85,88,87,89,82,84,87,81,77,83,84,75,75,78,76,76,76,75,79,79,83,68,75,61,26,58,51,21,52,47,46,49,51,71,70,74,45,54,28,38,27,7,14,27,65,26,47,88,91,52,97,65,70,44,38,20,14,8,7,22,16,34,44,61,83,73,55,46,74,65,47,52,57,72,48,28,63,53,62,40,73,94,70,58,48,71,69,56,37,60,64,41,40,64,54,43,62,70,56,32,73,30,70,28,78,31,81,43,50,52,73,63,27,72,77,62,36,60,70,59,46,49,42,49,31,36,37,54,7,38,67,65,30,57,56,93,78,24,44,34,36,26,51,67,45,77,55,76,90,78,92,61,55,71,46,55,30,80,64,18,48,81,39,26,42,33,18,21,48,6,32,39,46,9,40,51,56,44,50,59,50,32,50,61,41,28,80,77,47,73,91,69,85,90

Secondary structure (DSSP, 8-state):
--------------------PPPP--------PPP---TTHHHHHHHHHTT-SEEEEEEEE-TT-SSS-EEEEEEEEETTT--HHHHHHGGGGG-TTT--HHHHHHHHHHHHHH-SEEEEEEE-HHHHHHH-HHHHHHHHHHHHHHTT--TTEEEEEESSPPPP-SS-EEEETTGGGT-HHHHHHHHHHHHHHHHHHHHHHTTSTTS--

Foldseek 3Di:
DDDDDDDDDDDDDDDDDDDDDDDDDPPPDPPPDPDDPQQLVQQLVLVVVVVFQKEKEKDWDDLPPPDDKIKMKMFIARSVPQDPVLSVQLSCLLPVVPDDLVNLVSVLVSRVVRTPDMDMDIGGPVRCVVQPSVLVVLVRRVVNCLRRDDPRYEYEYEPDDHPDDPHHYDYDHVSSNGHSNNSSRVSNNVNVRVVVVVVVCVVVPDPND